Protein AF-0000000085126818 (afdb_homodimer)

Secondary structure (DSSP, 8-state):
---B--TTS-S---PPPSS-EEEEEEEEEPPGGGB-TTSSB-HHHHHHHHHHHHHHHHHHTT-PPPTTSEEEEEEEEEEEE-B---TT-EEEEEEEE----SSEEEEEEEEEETTSTT-EEEEEEEEEEEEETTTTEE-PPPHHHHHHHHT-B---/---B--TTS-S---PPPSS-EEEEEEEEEPPGGGB-TTSSB-HHHHHHHHHHHHHHHHHHTT----TTSEEEEEEEEEEEE-B---TT-EEEEEEEE----SSEEEEEEEEEETTSTT-EEEEEEEEEEEEETTTTEE-PPPHHHHHHHHT-B---

Solvent-accessible surface area (backbone atoms only — not comparable to full-atom values): 16793 Å² total; per-residue (Å²): 133,75,57,59,62,59,81,84,59,77,63,92,70,81,78,78,67,87,81,46,15,52,70,45,68,51,73,49,67,45,50,71,85,48,33,42,101,85,65,28,50,32,75,42,50,56,47,47,51,50,46,51,54,50,48,50,41,32,53,76,72,63,59,58,71,43,95,85,42,32,36,80,41,71,42,28,39,37,37,38,46,30,32,71,52,35,65,80,39,39,35,40,36,42,32,28,30,35,70,56,52,64,36,36,37,42,39,34,34,40,31,22,40,64,91,43,75,90,48,67,23,30,39,32,35,34,33,36,34,26,31,34,52,88,75,50,38,78,35,66,51,51,68,68,56,38,49,57,45,52,62,35,51,53,78,126,135,75,57,57,63,59,83,83,59,79,62,92,70,81,76,77,68,85,82,47,14,51,71,44,70,51,73,48,66,47,50,71,85,50,34,42,100,84,66,28,49,32,77,43,49,56,48,46,53,52,47,50,54,50,50,54,41,31,54,74,72,62,59,59,71,43,93,85,42,31,34,79,42,71,44,29,39,37,38,36,47,32,33,71,51,35,66,80,40,39,35,38,37,41,32,28,31,35,71,57,54,64,35,35,38,41,39,34,35,40,31,22,40,63,92,42,76,89,47,66,23,29,38,33,35,33,33,38,34,27,32,33,52,87,75,50,38,80,35,68,50,51,68,69,55,39,48,58,45,53,62,37,51,52,77,126

Structure (mmCIF, N/CA/C/O backbone):
data_AF-0000000085126818-model_v1
#
loop_
_entity.id
_entity.type
_entity.pdbx_description
1 polymer 'Thioesterase superfamily protein'
#
loop_
_atom_site.group_PDB
_atom_site.id
_atom_site.type_symbol
_atom_site.label_atom_id
_atom_site.label_alt_id
_atom_site.label_comp_id
_atom_site.label_asym_id
_atom_site.label_entity_id
_atom_site.label_seq_id
_atom_site.pdbx_PDB_ins_code
_atom_site.Cartn_x
_atom_site.Cartn_y
_atom_site.Cartn_z
_atom_site.occupancy
_atom_site.B_iso_or_equiv
_atom_site.auth_seq_id
_atom_site.auth_comp_id
_atom_site.auth_asym_id
_atom_site.auth_atom_id
_atom_site.pdbx_PDB_model_num
ATOM 1 N N . MET A 1 1 ? 20.75 -12.078 -1.907 1 50.03 1 MET A N 1
ATOM 2 C CA . MET A 1 1 ? 20.906 -11.18 -3.047 1 50.03 1 MET A CA 1
ATOM 3 C C . MET A 1 1 ? 19.703 -10.266 -3.195 1 50.03 1 MET A C 1
ATOM 5 O O . MET A 1 1 ? 18.562 -10.695 -3.016 1 50.03 1 MET A O 1
ATOM 9 N N . ARG A 1 2 ? 20.047 -8.906 -3.301 1 60.16 2 ARG A N 1
ATOM 10 C CA . ARG A 1 2 ? 19 -7.902 -3.293 1 60.16 2 ARG A CA 1
ATOM 11 C C . ARG A 1 2 ? 18.484 -7.633 -4.707 1 60.16 2 ARG A C 1
ATOM 13 O O . ARG A 1 2 ? 19.281 -7.48 -5.641 1 60.16 2 ARG A O 1
ATOM 20 N N . TRP A 1 3 ? 17.297 -7.762 -4.934 1 59.12 3 TRP A N 1
ATOM 21 C CA . TRP A 1 3 ? 16.688 -7.402 -6.215 1 59.12 3 TRP A CA 1
ATOM 22 C C . TRP A 1 3 ? 16.703 -5.891 -6.418 1 59.12 3 TRP A C 1
ATOM 24 O O . TRP A 1 3 ? 16.359 -5.137 -5.504 1 59.12 3 TRP A O 1
ATOM 34 N N . ARG A 1 4 ? 17.25 -5.375 -7.594 1 64 4 ARG A N 1
ATOM 35 C CA . ARG A 1 4 ? 17.125 -3.98 -7.996 1 64 4 ARG A CA 1
ATOM 36 C C . ARG A 1 4 ? 16.25 -3.848 -9.234 1 64 4 ARG A C 1
ATOM 38 O O . ARG A 1 4 ? 16.531 -4.438 -10.273 1 64 4 ARG A O 1
ATOM 45 N N . TYR A 1 5 ? 15.164 -3.111 -9.039 1 62.81 5 TYR A N 1
ATOM 46 C CA . TYR A 1 5 ? 14.234 -2.859 -10.133 1 62.81 5 TYR A CA 1
ATOM 47 C C . TYR A 1 5 ? 14.859 -1.955 -11.188 1 62.81 5 TYR A C 1
ATOM 49 O O . TYR A 1 5 ? 15.523 -0.974 -10.852 1 62.81 5 TYR A O 1
ATOM 57 N N . ASN A 1 6 ? 14.781 -2.357 -12.43 1 55.53 6 ASN A N 1
ATOM 58 C CA . ASN A 1 6 ? 15.18 -1.488 -13.531 1 55.53 6 ASN A CA 1
ATOM 59 C C . ASN A 1 6 ? 13.969 -0.852 -14.203 1 55.53 6 ASN A C 1
ATOM 61 O O . ASN A 1 6 ? 13.008 -1.545 -14.555 1 55.53 6 ASN A O 1
ATOM 65 N N . LYS A 1 7 ? 13.812 0.44 -14.203 1 53.97 7 LYS A N 1
ATOM 66 C CA . LYS A 1 7 ? 12.734 1.288 -14.695 1 53.97 7 LYS A CA 1
ATOM 67 C C . LYS A 1 7 ? 12.188 0.765 -16.016 1 53.97 7 LYS A C 1
ATOM 69 O O . LYS A 1 7 ? 11.047 1.061 -16.391 1 53.97 7 LYS A O 1
ATOM 74 N N . GLU A 1 8 ? 13.039 0.255 -16.828 1 43 8 GLU A N 1
ATOM 75 C CA . GLU A 1 8 ? 12.586 -0.233 -18.125 1 43 8 GLU A CA 1
ATOM 76 C C . GLU A 1 8 ? 11.477 -1.267 -17.969 1 43 8 GLU A C 1
ATOM 78 O O . GLU A 1 8 ? 10.82 -1.632 -18.953 1 43 8 GLU A O 1
ATOM 83 N N . THR A 1 9 ? 11.312 -1.716 -16.875 1 48.88 9 THR A N 1
ATOM 84 C CA . THR A 1 9 ? 10.336 -2.787 -16.703 1 48.88 9 THR A CA 1
ATOM 85 C C . THR A 1 9 ? 8.945 -2.217 -16.422 1 48.88 9 THR A C 1
ATOM 87 O O . THR A 1 9 ? 8.766 -1.419 -15.508 1 48.88 9 THR A O 1
ATOM 90 N N . ALA A 1 10 ? 8.039 -2.141 -17.516 1 47.5 10 ALA A N 1
ATOM 91 C CA . ALA A 1 10 ? 6.82 -1.419 -17.875 1 47.5 10 ALA A CA 1
ATOM 92 C C . ALA A 1 10 ? 5.703 -1.691 -16.859 1 47.5 10 ALA A C 1
ATOM 94 O O . ALA A 1 10 ? 4.559 -1.282 -17.078 1 47.5 10 ALA A O 1
ATOM 95 N N . GLY A 1 11 ? 5.926 -2.363 -15.758 1 52.12 11 GLY A N 1
ATOM 96 C CA . GLY A 1 11 ? 4.633 -2.584 -15.133 1 52.12 11 GLY A CA 1
ATOM 97 C C . GLY A 1 11 ? 4.027 -1.318 -14.555 1 52.12 11 GLY A C 1
ATOM 98 O O . GLY A 1 11 ? 4.645 -0.251 -14.602 1 52.12 11 GLY A O 1
ATOM 99 N N . MET A 1 12 ? 2.672 -1.362 -14.219 1 55.66 12 MET A N 1
ATOM 100 C CA . MET A 1 12 ? 1.854 -0.258 -13.727 1 55.66 12 MET A CA 1
ATOM 101 C C . MET A 1 12 ? 2.498 0.389 -12.5 1 55.66 12 MET A C 1
ATOM 103 O O . MET A 1 12 ? 2.41 -0.142 -11.398 1 55.66 12 MET A O 1
ATOM 107 N N . ARG A 1 13 ? 3.559 1.281 -12.656 1 65.31 13 ARG A N 1
ATOM 108 C CA . ARG A 1 13 ? 4.133 2.092 -11.586 1 65.31 13 ARG A CA 1
ATOM 109 C C . ARG A 1 13 ? 3.463 3.461 -11.516 1 65.31 13 ARG A C 1
ATOM 111 O O . ARG A 1 13 ? 3.098 4.031 -12.547 1 65.31 13 ARG A O 1
ATOM 118 N N . ILE A 1 14 ? 2.973 3.76 -10.289 1 80.75 14 ILE A N 1
ATOM 119 C CA . ILE A 1 14 ? 2.512 5.117 -10.023 1 80.75 14 ILE A CA 1
ATOM 120 C C . ILE A 1 14 ? 3.691 5.988 -9.594 1 80.75 14 ILE A C 1
ATOM 122 O O . ILE A 1 14 ? 4.082 5.98 -8.422 1 80.75 14 ILE A O 1
ATOM 126 N N . GLU A 1 15 ? 4.219 6.754 -10.555 1 87.5 15 GLU A N 1
ATOM 127 C CA . GLU A 1 15 ? 5.371 7.605 -10.258 1 87.5 15 GLU A CA 1
ATOM 128 C C . GLU A 1 15 ? 4.953 8.828 -9.445 1 87.5 15 GLU A C 1
ATOM 130 O O . GLU A 1 15 ? 3.904 9.422 -9.703 1 87.5 15 GLU A O 1
ATOM 135 N N . ILE A 1 16 ? 5.77 9.102 -8.453 1 93.69 16 ILE A N 1
ATOM 136 C CA . ILE A 1 16 ? 5.512 10.344 -7.742 1 93.69 16 ILE A CA 1
ATOM 137 C C . ILE A 1 16 ? 5.941 11.531 -8.602 1 93.69 16 ILE A C 1
ATOM 139 O O . ILE A 1 16 ? 6.906 11.43 -9.367 1 93.69 16 ILE A O 1
ATOM 143 N N . PRO A 1 17 ? 5.309 12.625 -8.43 1 94.25 17 PRO A N 1
ATOM 144 C CA . PRO A 1 17 ? 5.578 13.758 -9.32 1 94.25 17 PRO A CA 1
ATOM 145 C C . PRO A 1 17 ? 6.934 14.414 -9.047 1 94.25 17 PRO A C 1
ATOM 147 O O . PRO A 1 17 ? 7.465 14.305 -7.941 1 94.25 17 PRO A O 1
ATOM 150 N N . GLU A 1 18 ? 7.395 15.023 -10.094 1 93.19 18 GLU A N 1
ATOM 151 C CA . GLU A 1 18 ? 8.617 15.805 -9.938 1 93.19 18 GLU A CA 1
ATOM 152 C C . GLU A 1 18 ? 8.391 17 -9.023 1 93.19 18 GLU A C 1
ATOM 154 O O . GLU A 1 18 ? 9.188 17.266 -8.117 1 93.19 18 GLU A O 1
ATOM 159 N N . TYR A 1 19 ? 7.305 17.766 -9.336 1 93.81 19 TYR A N 1
ATOM 160 C CA . TYR A 1 19 ? 6.973 18.875 -8.453 1 93.81 19 TYR A CA 1
ATOM 161 C C . TYR A 1 19 ? 6.32 18.375 -7.172 1 93.81 19 TYR A C 1
ATOM 163 O O . TYR A 1 19 ? 5.234 17.781 -7.207 1 93.81 19 TYR A O 1
ATOM 171 N N . LYS A 1 20 ? 6.922 18.547 -6.133 1 95.62 20 LYS A N 1
ATOM 172 C CA . LYS A 1 20 ? 6.512 18.172 -4.781 1 95.62 20 LYS A CA 1
ATOM 173 C C . LYS A 1 20 ? 7.234 19.016 -3.734 1 95.62 20 LYS A C 1
ATOM 175 O O . LYS A 1 20 ? 8.375 19.438 -3.947 1 95.62 20 LYS A O 1
ATOM 180 N N . LYS A 1 21 ? 6.555 19.25 -2.615 1 96.62 21 LYS A N 1
ATOM 181 C CA . LYS A 1 21 ? 7.121 20.078 -1.561 1 96.62 21 LYS A CA 1
ATOM 182 C C . LYS A 1 21 ? 7.551 19.25 -0.362 1 96.62 21 LYS A C 1
ATOM 184 O O . LYS A 1 21 ? 6.746 18.5 0.202 1 96.62 21 LYS A O 1
ATOM 189 N N . TRP A 1 22 ? 8.805 19.391 -0.011 1 96.88 22 TRP A N 1
ATOM 190 C CA . TRP A 1 22 ? 9.328 18.688 1.154 1 96.88 22 TRP A CA 1
ATOM 191 C C . TRP A 1 22 ? 8.75 19.266 2.443 1 96.88 22 TRP A C 1
ATOM 193 O O . TRP A 1 22 ? 8.812 20.469 2.674 1 96.88 22 TRP A O 1
ATOM 203 N N . VAL A 1 23 ? 8.211 18.297 3.396 1 96.56 23 VAL A N 1
ATOM 204 C CA . VAL A 1 23 ? 7.547 18.844 4.574 1 96.56 23 VAL A CA 1
ATOM 205 C C . VAL A 1 23 ? 8.07 18.156 5.832 1 96.56 23 VAL A C 1
ATOM 207 O O . VAL A 1 23 ? 7.91 18.656 6.941 1 96.56 23 VAL A O 1
ATOM 210 N N . HIS A 1 24 ? 8.664 17 5.75 1 96.69 24 HIS A N 1
ATOM 211 C CA . HIS A 1 24 ? 9.117 16.234 6.906 1 96.69 24 HIS A CA 1
ATOM 212 C C . HIS A 1 24 ? 10.141 15.18 6.5 1 96.69 24 HIS A C 1
ATOM 214 O O . HIS A 1 24 ? 10.195 14.781 5.332 1 96.69 24 HIS A O 1
ATOM 220 N N . GLU A 1 25 ? 10.953 14.727 7.352 1 98.06 25 GLU A N 1
ATOM 221 C CA . GLU A 1 25 ? 11.805 13.555 7.145 1 98.06 25 GLU A CA 1
ATOM 222 C C . GLU A 1 25 ? 12.055 12.812 8.453 1 98.06 25 GLU A C 1
ATOM 224 O O . GLU A 1 25 ? 11.914 13.391 9.539 1 98.06 25 GLU A O 1
ATOM 229 N N . MET A 1 26 ? 12.359 11.594 8.391 1 98.19 26 MET A N 1
ATOM 230 C CA . MET A 1 26 ? 12.719 10.781 9.547 1 98.19 26 MET A CA 1
ATOM 231 C C . MET A 1 26 ? 13.773 9.742 9.172 1 98.19 26 MET A C 1
ATOM 233 O O . MET A 1 26 ? 13.859 9.328 8.016 1 98.19 26 MET A O 1
ATOM 237 N N . ARG A 1 27 ? 14.508 9.406 10.141 1 98.56 27 ARG A N 1
ATOM 238 C CA . ARG A 1 27 ? 15.484 8.328 10.047 1 98.56 27 ARG A CA 1
ATOM 239 C C . ARG A 1 27 ? 15.148 7.199 11.016 1 98.56 27 ARG A C 1
ATOM 241 O O . ARG A 1 27 ? 14.734 7.449 12.156 1 98.56 27 ARG A O 1
ATOM 248 N N . PHE A 1 28 ? 15.344 6.035 10.555 1 98.81 28 PHE A N 1
ATOM 249 C CA . PHE A 1 28 ? 15.078 4.906 11.438 1 98.81 28 PHE A CA 1
ATOM 250 C C . PHE A 1 28 ? 15.875 3.682 11.008 1 98.81 28 PHE A C 1
ATOM 252 O O . PHE A 1 28 ? 16.234 3.547 9.836 1 98.81 28 PHE A O 1
ATOM 259 N N . LYS A 1 29 ? 16.172 2.785 11.93 1 98.75 29 LYS A N 1
ATOM 260 C CA . LYS A 1 29 ? 16.797 1.499 11.656 1 98.75 29 LYS A CA 1
ATOM 261 C C . LYS A 1 29 ? 15.766 0.425 11.359 1 98.75 29 LYS A C 1
ATOM 263 O O . LYS A 1 29 ? 14.742 0.333 12.047 1 98.75 29 LYS A O 1
ATOM 268 N N . VAL A 1 30 ? 16.031 -0.341 10.289 1 98.75 30 VAL A N 1
ATOM 269 C CA . VAL A 1 30 ? 15.164 -1.481 10.008 1 98.75 30 VAL A CA 1
ATOM 270 C C . VAL A 1 30 ? 15.188 -2.449 11.188 1 98.75 30 VAL A C 1
ATOM 272 O O . VAL A 1 30 ? 16.266 -2.812 11.68 1 98.75 30 VAL A O 1
ATOM 275 N N . ARG A 1 31 ? 14.008 -2.803 11.641 1 98.5 31 ARG A N 1
ATOM 276 C CA . ARG A 1 31 ? 13.883 -3.818 12.68 1 98.5 31 ARG A CA 1
ATOM 277 C C . ARG A 1 31 ? 13.867 -5.219 12.078 1 98.5 31 ARG A C 1
ATOM 279 O O . ARG A 1 31 ? 13.273 -5.441 11.023 1 98.5 31 ARG A O 1
ATOM 286 N N . TRP A 1 32 ? 14.477 -6.152 12.789 1 97.94 32 TRP A N 1
ATOM 287 C CA . TRP A 1 32 ? 14.523 -7.535 12.328 1 97.94 32 TRP A CA 1
ATOM 288 C C . TRP A 1 32 ? 13.117 -8.07 12.094 1 97.94 32 TRP A C 1
ATOM 290 O O . TRP A 1 32 ? 12.875 -8.781 11.109 1 97.94 32 TRP A O 1
ATOM 300 N N . GLY A 1 33 ? 12.125 -7.746 12.93 1 97.62 33 GLY A N 1
ATOM 301 C CA . GLY A 1 33 ? 10.75 -8.219 12.867 1 97.62 33 GLY A CA 1
ATOM 302 C C . GLY A 1 33 ? 9.961 -7.637 11.711 1 97.62 33 GLY A C 1
ATOM 303 O O . GLY A 1 33 ? 8.867 -8.109 11.398 1 97.62 33 GLY A O 1
ATOM 304 N N . ASP A 1 34 ? 10.531 -6.598 11.078 1 98.06 34 ASP A N 1
ATOM 305 C CA . ASP A 1 34 ? 9.883 -6.02 9.914 1 98.06 34 ASP A CA 1
ATOM 306 C C . ASP A 1 34 ? 10.141 -6.863 8.664 1 98.06 34 ASP A C 1
ATOM 308 O O . ASP A 1 34 ? 9.492 -6.676 7.633 1 98.06 34 ASP A O 1
ATOM 312 N N . MET A 1 35 ? 11.148 -7.762 8.727 1 97.69 35 MET A N 1
ATOM 313 C CA . MET A 1 35 ? 11.539 -8.586 7.586 1 97.69 35 MET A CA 1
ATOM 314 C C . MET A 1 35 ? 10.641 -9.812 7.477 1 97.69 35 MET A C 1
ATOM 316 O O . MET A 1 35 ? 10.016 -10.227 8.453 1 97.69 35 MET A O 1
ATOM 320 N N . ASP A 1 36 ? 10.484 -10.336 6.285 1 95.5 36 ASP A N 1
ATOM 321 C CA . ASP A 1 36 ? 9.695 -11.547 6.074 1 95.5 36 ASP A CA 1
ATOM 322 C C . ASP A 1 36 ? 10.594 -12.75 5.832 1 95.5 36 ASP A C 1
ATOM 324 O O . ASP A 1 36 ? 11.805 -12.695 6.07 1 95.5 36 ASP A O 1
ATOM 328 N N . ALA A 1 37 ? 9.992 -13.906 5.473 1 89.88 37 ALA A N 1
ATOM 329 C CA . ALA A 1 37 ? 10.672 -15.195 5.363 1 89.88 37 ALA A CA 1
ATOM 330 C C . ALA A 1 37 ? 11.766 -15.156 4.301 1 89.88 37 ALA A C 1
ATOM 332 O O . ALA A 1 37 ? 12.617 -16.047 4.246 1 89.88 37 ALA A O 1
ATOM 333 N N . MET A 1 38 ? 11.781 -14.031 3.467 1 88.69 38 MET A N 1
ATOM 334 C CA . MET A 1 38 ? 12.789 -13.93 2.414 1 88.69 38 MET A CA 1
ATOM 335 C C . MET A 1 38 ? 13.961 -13.07 2.865 1 88.69 38 MET A C 1
ATOM 337 O O . MET A 1 38 ? 14.883 -12.82 2.088 1 88.69 38 MET A O 1
ATOM 341 N N . GLY A 1 39 ? 13.922 -12.562 4.07 1 93.31 39 GLY A N 1
ATOM 342 C CA . GLY A 1 39 ? 15.047 -11.852 4.656 1 93.31 39 GLY A CA 1
ATOM 343 C C . GLY A 1 39 ? 15.094 -10.391 4.266 1 93.31 39 GLY A C 1
ATOM 344 O O . GLY A 1 39 ? 16.156 -9.766 4.324 1 93.31 39 GLY A O 1
ATOM 345 N N . HIS A 1 40 ? 13.953 -9.859 3.814 1 96 40 HIS A N 1
ATOM 346 C CA . HIS A 1 40 ? 13.828 -8.445 3.479 1 96 40 HIS A CA 1
ATOM 347 C C . HIS A 1 40 ? 12.625 -7.824 4.184 1 96 40 HIS A C 1
ATOM 349 O O . HIS A 1 40 ? 11.734 -8.539 4.645 1 96 40 HIS A O 1
ATOM 355 N N . VAL A 1 41 ? 12.68 -6.492 4.277 1 98.19 41 VAL A N 1
ATOM 356 C CA . VAL A 1 41 ? 11.508 -5.801 4.805 1 98.19 41 VAL A CA 1
ATOM 357 C C . VAL A 1 41 ? 10.273 -6.195 4.004 1 98.19 41 VAL A C 1
ATOM 359 O O . VAL A 1 41 ? 10.273 -6.117 2.773 1 98.19 41 VAL A O 1
ATOM 362 N N . ASN A 1 42 ? 9.266 -6.66 4.727 1 98 42 ASN A N 1
ATOM 363 C CA . ASN A 1 42 ? 8.008 -6.996 4.078 1 98 42 ASN A CA 1
ATOM 364 C C . ASN A 1 42 ? 7.395 -5.781 3.379 1 98 42 ASN A C 1
ATOM 366 O O . ASN A 1 42 ? 7.398 -4.68 3.928 1 98 42 ASN A O 1
ATOM 370 N N . ASN A 1 43 ? 6.828 -6.023 2.215 1 97.69 43 ASN A N 1
ATOM 371 C CA . ASN A 1 43 ? 6.293 -4.941 1.398 1 97.69 43 ASN A CA 1
ATOM 372 C C . ASN A 1 43 ? 5.234 -4.141 2.152 1 97.69 43 ASN A C 1
ATOM 374 O O . ASN A 1 43 ? 5.121 -2.926 1.968 1 97.69 43 ASN A O 1
ATOM 378 N N . ALA A 1 44 ? 4.43 -4.785 2.975 1 98.31 44 ALA A N 1
ATOM 379 C CA . ALA A 1 44 ? 3.381 -4.09 3.715 1 98.31 44 ALA A CA 1
ATOM 380 C C . ALA A 1 44 ? 3.977 -3.102 4.715 1 98.31 44 ALA A C 1
ATOM 382 O O . ALA A 1 44 ? 3.342 -2.104 5.066 1 98.31 44 ALA A O 1
ATOM 383 N N . MET A 1 45 ? 5.219 -3.357 5.16 1 98.62 45 MET A N 1
ATOM 384 C CA . MET A 1 45 ? 5.852 -2.51 6.168 1 98.62 45 MET A CA 1
ATOM 385 C C . MET A 1 45 ? 6.191 -1.14 5.59 1 98.62 45 MET A C 1
ATOM 387 O O . MET A 1 45 ? 6.23 -0.147 6.32 1 98.62 45 MET A O 1
ATOM 391 N N . TYR A 1 46 ? 6.422 -1.042 4.309 1 98.81 46 TYR A N 1
ATOM 392 C CA . TYR A 1 46 ? 6.695 0.247 3.684 1 98.81 46 TYR A CA 1
ATOM 393 C C . TYR A 1 46 ? 5.523 1.203 3.869 1 98.81 46 TYR A C 1
ATOM 395 O O . TYR A 1 46 ? 5.719 2.412 4.02 1 98.81 46 TYR A O 1
ATOM 403 N N . PHE A 1 47 ? 4.324 0.668 3.859 1 98.75 47 PHE A N 1
ATOM 404 C CA . PHE A 1 47 ? 3.137 1.492 4.066 1 98.75 47 PHE A CA 1
ATOM 405 C C . PHE A 1 47 ? 3.045 1.958 5.512 1 98.75 47 PHE A C 1
ATOM 407 O O . PHE A 1 47 ? 2.555 3.055 5.789 1 98.75 47 PHE A O 1
ATOM 414 N N . ARG A 1 48 ? 3.521 1.141 6.438 1 98.44 48 ARG A N 1
ATOM 415 C CA . ARG A 1 48 ? 3.604 1.573 7.828 1 98.44 48 ARG A CA 1
ATOM 416 C C . ARG A 1 48 ? 4.609 2.711 7.992 1 98.44 48 ARG A C 1
ATOM 418 O O . ARG A 1 48 ? 4.371 3.652 8.75 1 98.44 48 ARG A O 1
ATOM 425 N N . TYR A 1 49 ? 5.727 2.6 7.312 1 98.81 49 TYR A N 1
ATOM 426 C CA . TYR A 1 49 ? 6.715 3.67 7.355 1 98.81 49 TYR A CA 1
ATOM 427 C C . TYR A 1 49 ? 6.137 4.969 6.805 1 98.81 49 TYR A C 1
ATOM 429 O O . TYR A 1 49 ? 6.277 6.027 7.422 1 98.81 49 TYR A O 1
ATOM 437 N N . LEU A 1 50 ? 5.5 4.859 5.648 1 98.69 50 LEU A N 1
ATOM 438 C CA . LEU A 1 50 ? 4.879 6.031 5.039 1 98.69 50 LEU A CA 1
ATOM 439 C C . LEU A 1 50 ? 3.84 6.641 5.973 1 98.69 50 LEU A C 1
ATOM 441 O O . LEU A 1 50 ? 3.773 7.863 6.117 1 98.69 50 LEU A O 1
ATOM 445 N N . GLU A 1 51 ? 3.037 5.828 6.582 1 98 51 GLU A N 1
ATOM 446 C CA . GLU A 1 51 ? 2.021 6.281 7.527 1 98 51 GLU A CA 1
ATOM 447 C C . GLU A 1 51 ? 2.654 7.02 8.703 1 98 51 GLU A C 1
ATOM 449 O O . GLU A 1 51 ? 2.191 8.094 9.086 1 98 51 GLU A O 1
ATOM 454 N N . THR A 1 52 ? 3.668 6.418 9.266 1 97.56 52 THR A N 1
ATOM 455 C CA . THR A 1 52 ? 4.324 7.016 10.422 1 97.56 52 THR A CA 1
ATOM 456 C C . THR A 1 52 ? 4.848 8.406 10.086 1 97.56 52 THR A C 1
ATOM 458 O O . THR A 1 52 ? 4.621 9.359 10.836 1 97.56 52 THR A O 1
ATOM 461 N N . ALA A 1 53 ? 5.488 8.562 8.922 1 98 53 ALA A N 1
ATOM 462 C CA . ALA A 1 53 ? 6.004 9.859 8.5 1 98 53 ALA A CA 1
ATOM 463 C C . ALA A 1 53 ? 4.867 10.867 8.312 1 98 53 ALA A C 1
ATOM 465 O O . ALA A 1 53 ? 4.98 12.023 8.727 1 98 53 ALA A O 1
ATOM 466 N N . ARG A 1 54 ? 3.824 10.406 7.691 1 97.06 54 ARG A N 1
ATOM 467 C CA . ARG A 1 54 ? 2.674 11.273 7.441 1 97.06 54 ARG A CA 1
ATOM 468 C C . ARG A 1 54 ? 2.051 11.742 8.75 1 97.06 54 ARG A C 1
ATOM 470 O O . ARG A 1 54 ? 1.768 12.938 8.914 1 97.06 54 ARG A O 1
ATOM 477 N N . ILE A 1 55 ? 1.84 10.844 9.68 1 94.56 55 ILE A N 1
ATOM 478 C CA . ILE A 1 55 ? 1.217 11.164 10.961 1 94.56 55 ILE A CA 1
ATOM 479 C C . ILE A 1 55 ? 2.129 12.094 11.758 1 94.56 55 ILE A C 1
ATOM 481 O O . ILE A 1 55 ? 1.663 13.07 12.352 1 94.56 55 ILE A O 1
ATOM 485 N N . ASP A 1 56 ? 3.441 11.805 11.758 1 95.44 56 ASP A N 1
ATOM 486 C CA . ASP A 1 56 ? 4.387 12.695 12.43 1 95.44 56 ASP A CA 1
ATOM 487 C C . ASP A 1 56 ? 4.273 14.117 11.906 1 95.44 56 ASP A C 1
ATOM 489 O O . ASP A 1 56 ? 4.188 15.07 12.688 1 95.44 56 ASP A O 1
ATOM 493 N N . TRP A 1 57 ? 4.258 14.242 10.602 1 95.81 57 TRP A N 1
ATOM 494 C CA . TRP A 1 57 ? 4.148 15.562 9.992 1 95.81 57 TRP A CA 1
ATOM 495 C C . TRP A 1 57 ? 2.834 16.234 10.383 1 95.81 57 TRP A C 1
ATOM 497 O O . TRP A 1 57 ? 2.818 17.406 10.75 1 95.81 57 TRP A O 1
ATOM 507 N N . MET A 1 58 ? 1.77 15.484 10.266 1 92.25 58 MET A N 1
ATOM 508 C CA . MET A 1 58 ? 0.449 16.031 10.57 1 92.25 58 MET A CA 1
ATOM 509 C C . MET A 1 58 ? 0.366 16.484 12.023 1 92.25 58 MET A C 1
ATOM 511 O O . MET A 1 58 ? -0.199 17.547 12.312 1 92.25 58 MET A O 1
ATOM 515 N N . VAL A 1 59 ? 0.888 15.711 12.898 1 89.94 59 VAL A N 1
ATOM 516 C CA . VAL A 1 59 ? 0.892 16.062 14.312 1 89.94 59 VAL A CA 1
ATOM 517 C C . VAL A 1 59 ? 1.74 17.312 14.531 1 89.94 59 VAL A C 1
ATOM 519 O O . VAL A 1 59 ? 1.313 18.25 15.219 1 89.94 59 VAL A O 1
ATOM 522 N N . GLU A 1 60 ? 2.887 17.359 13.938 1 89.25 60 GLU A N 1
ATOM 523 C CA . GLU A 1 60 ? 3.773 18.516 14.055 1 89.25 60 GLU A CA 1
ATOM 524 C C . GLU A 1 60 ? 3.121 19.781 13.492 1 89.25 60 GLU A C 1
ATOM 526 O O . GLU A 1 60 ? 3.332 20.875 14.016 1 89.25 60 GLU A O 1
ATOM 531 N N . ALA A 1 61 ? 2.375 19.578 12.461 1 84.06 61 ALA A N 1
ATOM 532 C CA . ALA A 1 61 ? 1.719 20.688 11.781 1 84.06 61 ALA A CA 1
ATOM 533 C C . ALA A 1 61 ? 0.431 21.078 12.5 1 84.06 61 ALA A C 1
ATOM 535 O O . ALA A 1 61 ? -0.213 22.062 12.125 1 84.06 61 ALA A O 1
ATOM 536 N N . GLY A 1 62 ? 0.026 20.234 13.477 1 80.81 62 GLY A N 1
ATOM 537 C CA . GLY A 1 62 ? -1.17 20.562 14.242 1 80.81 62 GLY A CA 1
ATOM 538 C C . GLY A 1 62 ? -2.445 20.062 13.586 1 80.81 62 GLY A C 1
ATOM 539 O O . GLY A 1 62 ? -3.539 20.531 13.906 1 80.81 62 GLY A O 1
ATOM 540 N N . MET A 1 63 ? -2.195 19.094 12.656 1 80 63 MET A N 1
ATOM 541 C CA . MET A 1 63 ? -3.365 18.547 11.977 1 80 63 MET A CA 1
ATOM 542 C C . MET A 1 63 ? -4.043 17.484 12.82 1 80 63 MET A C 1
ATOM 544 O O . MET A 1 63 ? -3.604 16.328 12.844 1 80 63 MET A O 1
ATOM 548 N N . ALA A 1 64 ? -4.617 17.781 13.828 1 69.06 64 ALA A N 1
ATOM 549 C CA . ALA A 1 64 ? -5.406 16.844 14.641 1 69.06 64 ALA A CA 1
ATOM 550 C C . ALA A 1 64 ? -6.891 16.953 14.305 1 69.06 64 ALA A C 1
ATOM 552 O O . ALA A 1 64 ? -7.367 18 13.875 1 69.06 64 ALA A O 1
ATOM 553 N N . PRO A 1 65 ? -7.434 15.602 14.336 1 64.25 65 PRO A N 1
ATOM 554 C CA . PRO A 1 65 ? -8.883 15.719 14.172 1 64.25 65 PRO A CA 1
ATOM 555 C C . PRO A 1 65 ? -9.492 16.797 15.062 1 64.25 65 PRO A C 1
ATOM 557 O O . PRO A 1 65 ? -9.039 17 16.188 1 64.25 65 PRO A O 1
ATOM 560 N N . THR A 1 66 ? -10.5 17.516 14.5 1 67.12 66 THR A N 1
ATOM 561 C CA . THR A 1 66 ? -11.141 18.609 15.203 1 67.12 66 THR A CA 1
ATOM 562 C C . THR A 1 66 ? -12.234 18.094 16.141 1 67.12 66 THR A C 1
ATOM 564 O O . THR A 1 66 ? -12.781 17.016 15.922 1 67.12 66 THR A O 1
ATOM 567 N N . PRO A 1 67 ? -12.508 18.828 17.141 1 66.38 67 PRO A N 1
ATOM 568 C CA . PRO A 1 67 ? -13.609 18.484 18.031 1 66.38 67 PRO A CA 1
ATOM 569 C C . PRO A 1 67 ? -14.93 18.266 17.281 1 66.38 67 PRO A C 1
ATOM 571 O O . PRO A 1 67 ? -15.766 17.484 17.719 1 66.38 67 PRO A O 1
ATOM 574 N N . GLY A 1 68 ? -15.219 18.922 16.219 1 72.06 68 GLY A N 1
ATOM 575 C CA . GLY A 1 68 ? -16.469 18.844 15.477 1 72.06 68 GLY A CA 1
ATOM 576 C C . GLY A 1 68 ? -16.594 17.594 14.633 1 72.06 68 GLY A C 1
ATOM 577 O O . GLY A 1 68 ? -17.625 17.344 14.023 1 72.06 68 GLY A O 1
ATOM 578 N N . GLY A 1 69 ? -15.633 16.75 14.672 1 84.75 69 GLY A N 1
ATOM 579 C CA . GLY A 1 69 ? -15.727 15.5 13.945 1 84.75 69 GLY A CA 1
ATOM 580 C C . GLY A 1 69 ? -15.242 15.609 12.508 1 84.75 69 GLY A C 1
ATOM 581 O O . GLY A 1 69 ? -15.766 14.938 11.625 1 84.75 69 GLY A O 1
ATOM 582 N N . GLN A 1 70 ? -14.477 16.688 12.258 1 89.81 70 GLN A N 1
ATOM 583 C CA . GLN A 1 70 ? -13.859 16.797 10.945 1 89.81 70 GLN A CA 1
ATOM 584 C C . GLN A 1 70 ? -12.383 16.422 10.984 1 89.81 70 GLN A C 1
ATOM 586 O O . GLN A 1 70 ? -11.711 16.641 11.992 1 89.81 70 GLN A O 1
ATOM 591 N N . GLY A 1 71 ? -11.961 15.812 9.914 1 91.19 71 GLY A N 1
ATOM 592 C CA . GLY A 1 71 ? -10.547 15.453 9.898 1 91.19 71 GLY A CA 1
ATOM 593 C C . GLY A 1 71 ? -10.117 14.781 8.617 1 91.19 71 GLY A C 1
ATOM 594 O O . GLY A 1 71 ? -10.906 14.664 7.672 1 91.19 71 GLY A O 1
ATOM 595 N N . PRO A 1 72 ? -8.891 14.469 8.562 1 92.12 72 PRO A N 1
ATOM 596 C CA . PRO A 1 72 ? -8.32 13.828 7.371 1 92.12 72 PRO A CA 1
ATOM 597 C C . PRO A 1 72 ? -8.625 12.336 7.297 1 92.12 72 PRO A C 1
ATOM 599 O O . PRO A 1 72 ? -8.711 11.672 8.328 1 92.12 72 PRO A O 1
ATOM 602 N N . VAL A 1 73 ? -8.812 11.82 6.102 1 92 73 VAL A N 1
ATOM 603 C CA . VAL A 1 73 ? -8.953 10.406 5.797 1 92 73 VAL A CA 1
ATOM 604 C C . VAL A 1 73 ? -8.07 10.039 4.609 1 92 73 VAL A C 1
ATOM 606 O O . VAL A 1 73 ? -8.008 10.781 3.623 1 92 73 VAL A O 1
ATOM 609 N N . ILE A 1 74 ? -7.293 8.969 4.762 1 95.19 74 ILE A N 1
ATOM 610 C CA . ILE A 1 74 ? -6.555 8.43 3.621 1 95.19 74 ILE A CA 1
ATOM 611 C C . ILE A 1 74 ? -7.5 7.648 2.715 1 95.19 74 ILE A C 1
ATOM 613 O O . ILE A 1 74 ? -8.188 6.734 3.168 1 95.19 74 ILE A O 1
ATOM 617 N N . VAL A 1 75 ? -7.512 7.969 1.412 1 94.31 75 VAL A N 1
ATOM 618 C CA . VAL A 1 75 ? -8.492 7.309 0.557 1 94.31 75 VAL A CA 1
ATOM 619 C C . VAL A 1 75 ? -7.793 6.293 -0.345 1 94.31 75 VAL A C 1
ATOM 621 O O . VAL A 1 75 ? -8.445 5.434 -0.941 1 94.31 75 VAL A O 1
ATOM 624 N N . ASN A 1 76 ? -6.508 6.398 -0.471 1 96.5 76 ASN A N 1
ATOM 625 C CA . ASN A 1 76 ? -5.691 5.402 -1.157 1 96.5 76 ASN A CA 1
ATOM 626 C C . ASN A 1 76 ? -4.227 5.484 -0.725 1 96.5 76 ASN A C 1
ATOM 628 O O . ASN A 1 76 ? -3.811 6.469 -0.111 1 96.5 76 ASN A O 1
ATOM 632 N N . ALA A 1 77 ? -3.539 4.453 -1.003 1 97.56 77 ALA A N 1
ATOM 633 C CA . ALA A 1 77 ? -2.092 4.414 -0.804 1 97.56 77 ALA A CA 1
ATOM 634 C C . ALA A 1 77 ? -1.42 3.527 -1.849 1 97.56 77 ALA A C 1
ATOM 636 O O . ALA A 1 77 ? -2.027 2.578 -2.348 1 97.56 77 ALA A O 1
ATOM 637 N N . PHE A 1 78 ? -0.187 3.842 -2.16 1 97.56 78 PHE A N 1
ATOM 638 C CA . PHE A 1 78 ? 0.615 3.055 -3.09 1 97.56 78 PHE A CA 1
ATOM 639 C C . PHE A 1 78 ? 2.094 3.133 -2.73 1 97.56 78 PHE A C 1
ATOM 641 O O . PHE A 1 78 ? 2.518 4.047 -2.021 1 97.56 78 PHE A O 1
ATOM 648 N N . CYS A 1 79 ? 2.832 2.195 -3.213 1 98.06 79 CYS A N 1
ATOM 649 C CA . CYS A 1 79 ? 4.285 2.195 -3.064 1 98.06 79 CYS A CA 1
ATOM 650 C C . CYS A 1 79 ? 4.949 1.418 -4.195 1 98.06 79 CYS A C 1
ATOM 652 O O . CYS A 1 79 ? 4.48 0.343 -4.574 1 98.06 79 CYS A O 1
ATOM 654 N N . ASN A 1 80 ? 5.977 1.997 -4.766 1 97.25 80 ASN A N 1
ATOM 655 C CA . ASN A 1 80 ? 6.895 1.314 -5.672 1 97.25 80 ASN A CA 1
ATOM 656 C C . ASN A 1 80 ? 8.133 0.811 -4.941 1 97.25 80 ASN A C 1
ATOM 658 O O . ASN A 1 80 ? 8.766 1.558 -4.188 1 97.25 80 ASN A O 1
ATOM 662 N N . PHE A 1 81 ? 8.414 -0.444 -5.191 1 97.06 81 PHE A N 1
ATOM 663 C CA . PHE A 1 81 ? 9.555 -1.08 -4.539 1 97.06 81 PHE A CA 1
ATOM 664 C C . PHE A 1 81 ? 10.711 -1.254 -5.516 1 97.06 81 PHE A C 1
ATOM 666 O O . PHE A 1 81 ? 10.742 -2.217 -6.285 1 97.06 81 PHE A O 1
ATOM 673 N N . HIS A 1 82 ? 11.719 -0.393 -5.41 1 94.88 82 HIS A N 1
ATOM 674 C CA . HIS A 1 82 ? 12.812 -0.368 -6.379 1 94.88 82 HIS A CA 1
ATOM 675 C C . HIS A 1 82 ? 13.953 -1.275 -5.941 1 94.88 82 HIS A C 1
ATOM 677 O O . HIS A 1 82 ? 14.578 -1.944 -6.773 1 94.88 82 HIS A O 1
ATOM 683 N N . GLN A 1 83 ? 14.289 -1.189 -4.684 1 94.38 83 GLN A N 1
ATOM 684 C CA . GLN A 1 83 ? 15.297 -2.033 -4.051 1 94.38 83 GLN A CA 1
ATOM 685 C C . GLN A 1 83 ? 14.828 -2.512 -2.678 1 94.38 83 GLN A C 1
ATOM 687 O O . GLN A 1 83 ? 14.164 -1.772 -1.949 1 94.38 83 GLN A O 1
ATOM 692 N N . GLN A 1 84 ? 15.297 -3.725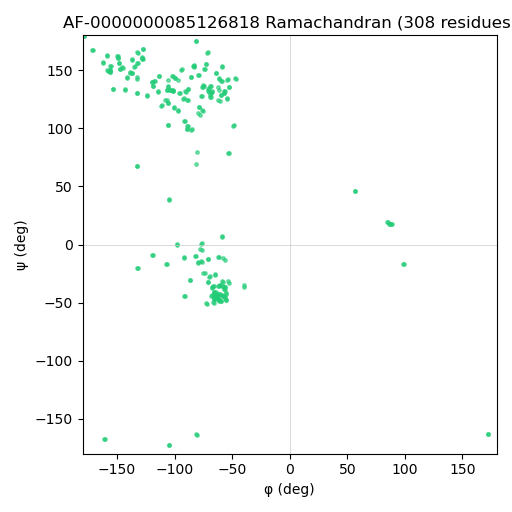 -2.361 1 95.19 84 GLN A N 1
ATOM 693 C CA . GLN A 1 84 ? 14.906 -4.301 -1.078 1 95.19 84 GLN A CA 1
ATOM 694 C C . GLN A 1 84 ? 15.68 -3.654 0.07 1 95.19 84 GLN A C 1
ATOM 696 O O . GLN A 1 84 ? 16.875 -3.375 -0.059 1 95.19 84 GLN A O 1
ATOM 701 N N . LEU A 1 85 ? 14.992 -3.322 1.162 1 97.88 85 LEU A N 1
ATOM 702 C CA . LEU A 1 85 ? 15.609 -2.945 2.428 1 97.88 85 LEU A CA 1
ATOM 703 C C . LEU A 1 85 ? 15.742 -4.152 3.352 1 97.88 85 LEU A C 1
ATOM 705 O O . LEU A 1 85 ? 14.93 -5.078 3.287 1 97.88 85 LEU A O 1
ATOM 709 N N . ALA A 1 86 ? 16.734 -4.148 4.203 1 98 86 ALA A N 1
ATOM 710 C CA . ALA A 1 86 ? 16.938 -5.246 5.145 1 98 86 ALA A CA 1
ATOM 711 C C . ALA A 1 86 ? 17.734 -4.785 6.363 1 98 86 ALA A C 1
ATOM 713 O O . ALA A 1 86 ? 18.516 -3.83 6.277 1 98 86 ALA A O 1
ATOM 714 N N . TYR A 1 87 ? 17.391 -5.492 7.438 1 98 87 TYR A N 1
ATOM 715 C CA . TYR A 1 87 ? 18.25 -5.297 8.594 1 98 87 TYR A CA 1
ATOM 716 C C . TYR A 1 87 ? 19.719 -5.516 8.227 1 98 87 TYR A C 1
ATOM 718 O O . TYR A 1 87 ? 20.047 -6.469 7.52 1 98 87 TYR A O 1
ATOM 726 N N . PRO A 1 88 ? 20.625 -4.699 8.648 1 98.06 88 PRO A N 1
ATOM 727 C CA . PRO A 1 88 ? 20.469 -3.592 9.594 1 98.06 88 PRO A CA 1
ATOM 728 C C . PRO A 1 88 ? 20.469 -2.227 8.914 1 98.06 88 PRO A C 1
ATOM 730 O O . PRO A 1 88 ? 21.047 -1.269 9.438 1 98.06 88 PRO A O 1
ATOM 733 N N . ASP A 1 89 ? 19.844 -2.117 7.73 1 98.5 89 ASP A N 1
ATOM 734 C CA . ASP A 1 89 ? 19.812 -0.843 7.02 1 98.5 89 ASP A CA 1
ATOM 735 C C . ASP A 1 89 ? 19.266 0.269 7.918 1 98.5 89 ASP A C 1
ATOM 737 O O . ASP A 1 89 ? 18.375 0.038 8.727 1 98.5 89 ASP A O 1
ATOM 741 N N . GLU A 1 90 ? 19.828 1.439 7.781 1 98.88 90 GLU A N 1
ATOM 742 C CA . GLU A 1 90 ? 19.219 2.68 8.25 1 98.88 90 GLU A CA 1
ATOM 743 C C . GLU A 1 90 ? 18.594 3.451 7.09 1 98.88 90 GLU A C 1
ATOM 745 O O . GLU A 1 90 ? 19.219 3.645 6.051 1 98.88 90 GLU A O 1
ATOM 750 N N . VAL A 1 91 ? 17.344 3.906 7.305 1 98.94 91 VAL A N 1
ATOM 751 C CA . VAL A 1 91 ? 16.547 4.461 6.207 1 98.94 91 VAL A CA 1
ATOM 752 C C . VAL A 1 91 ? 16.297 5.941 6.453 1 98.94 91 VAL A C 1
ATOM 754 O O . VAL A 1 91 ? 15.969 6.344 7.574 1 98.94 91 VAL A O 1
ATOM 757 N N . LEU A 1 92 ? 16.531 6.727 5.461 1 98.94 92 LEU A N 1
ATOM 758 C CA . LEU A 1 92 ? 16.031 8.094 5.41 1 98.94 92 LEU A CA 1
ATOM 759 C C . LEU A 1 92 ? 14.742 8.164 4.602 1 98.94 92 LEU A C 1
ATOM 761 O O . LEU A 1 92 ? 14.727 7.84 3.414 1 98.94 92 LEU A O 1
ATOM 765 N N . LEU A 1 93 ? 13.648 8.516 5.262 1 98.88 93 LEU A N 1
ATOM 766 C CA . LEU A 1 93 ? 12.367 8.766 4.609 1 98.88 93 LEU A CA 1
ATOM 767 C C . LEU A 1 93 ? 12.062 10.258 4.555 1 98.88 93 LEU A C 1
ATOM 769 O O . LEU A 1 93 ? 12.047 10.93 5.586 1 98.88 93 LEU A O 1
ATOM 773 N N . LYS A 1 94 ? 11.883 10.75 3.311 1 98.69 94 LYS A N 1
ATOM 774 C CA . LYS A 1 94 ? 11.461 12.133 3.104 1 98.69 94 LYS A CA 1
ATOM 775 C C . LYS A 1 94 ? 10 12.203 2.658 1 98.69 94 LYS A C 1
ATOM 777 O O . LYS A 1 94 ? 9.594 11.492 1.74 1 98.69 94 LYS A O 1
ATOM 782 N N . MET A 1 95 ? 9.273 13.102 3.322 1 98.25 95 MET A N 1
ATOM 783 C CA . MET A 1 95 ? 7.852 13.266 3.049 1 98.25 95 MET A CA 1
ATOM 784 C C . MET A 1 95 ? 7.594 14.547 2.262 1 98.25 95 MET A C 1
ATOM 786 O O . MET A 1 95 ? 8.18 15.594 2.555 1 98.25 95 MET A O 1
ATOM 790 N N . TYR A 1 96 ? 6.75 14.406 1.266 1 97.62 96 TYR A N 1
ATOM 791 C CA . TYR A 1 96 ? 6.391 15.516 0.387 1 97.62 96 TYR A CA 1
ATOM 792 C C . TYR A 1 96 ? 4.879 15.664 0.284 1 97.62 96 TYR A C 1
ATOM 794 O O . TYR A 1 96 ? 4.137 14.727 0.583 1 97.62 96 TYR A O 1
ATOM 802 N N . VAL A 1 97 ? 4.465 16.859 -0.164 1 97.19 97 VAL A N 1
ATOM 803 C CA . VAL A 1 97 ? 3.037 17.094 -0.375 1 97.19 97 VAL A CA 1
ATOM 804 C C . VAL A 1 97 ? 2.818 17.844 -1.684 1 97.19 97 VAL A C 1
ATOM 806 O O . VAL A 1 97 ? 3.74 18.484 -2.199 1 97.19 97 VAL A O 1
ATOM 809 N N . SER A 1 98 ? 1.622 17.734 -2.176 1 96.25 98 SER A N 1
ATOM 810 C CA . SER A 1 98 ? 1.167 18.516 -3.32 1 96.25 98 SER A CA 1
ATOM 811 C C . SER A 1 98 ? 0.722 19.922 -2.895 1 96.25 98 SER A C 1
ATOM 813 O O . SER A 1 98 ? 0.708 20.234 -1.702 1 96.25 98 SER A O 1
ATOM 815 N N . ASP A 1 99 ? 0.401 20.688 -3.963 1 95.62 99 ASP A N 1
ATOM 816 C CA . ASP A 1 99 ? -0.473 21.812 -3.662 1 95.62 99 ASP A CA 1
ATOM 817 C C . ASP A 1 99 ? -1.838 21.344 -3.17 1 95.62 99 ASP A C 1
ATOM 819 O O . ASP A 1 99 ? -2.299 20.266 -3.555 1 95.62 99 ASP A O 1
ATOM 823 N N . PRO A 1 100 ? -2.414 22.172 -2.262 1 95.75 100 PRO A N 1
ATOM 824 C CA . PRO A 1 100 ? -3.74 21.766 -1.792 1 95.75 100 PRO A CA 1
ATOM 825 C C . PRO A 1 100 ? -4.801 21.844 -2.889 1 95.75 100 PRO A C 1
ATOM 827 O O . PRO A 1 100 ? -4.832 22.797 -3.662 1 95.75 100 PRO A O 1
ATOM 830 N N . GLY A 1 101 ? -5.586 20.75 -3.018 1 94.81 101 GLY A N 1
ATOM 831 C CA . GLY A 1 101 ? -6.824 20.828 -3.777 1 94.81 101 GLY A CA 1
ATOM 832 C C . GLY A 1 101 ? -7.973 21.422 -2.99 1 94.81 101 GLY A C 1
ATOM 833 O O . GLY A 1 101 ? -7.754 22.094 -1.98 1 94.81 101 GLY A O 1
ATOM 834 N N . ARG A 1 102 ? -9.188 21.188 -3.533 1 95 102 ARG A N 1
ATOM 835 C CA . ARG A 1 102 ? -10.352 21.719 -2.82 1 95 102 ARG A CA 1
ATOM 836 C C . ARG A 1 102 ? -10.609 20.922 -1.543 1 95 102 ARG A C 1
ATOM 838 O O . ARG A 1 102 ? -10.773 21.516 -0.468 1 95 102 ARG A O 1
ATOM 845 N N . THR A 1 103 ? -10.672 19.562 -1.689 1 95.69 103 THR A N 1
ATOM 846 C CA . THR A 1 103 ? -11.016 18.734 -0.541 1 95.69 103 THR A CA 1
ATOM 847 C C . THR A 1 103 ? -9.875 17.766 -0.211 1 95.69 103 THR A C 1
ATOM 849 O O . THR A 1 103 ? -9.914 17.078 0.81 1 95.69 103 THR A O 1
ATOM 852 N N . THR A 1 104 ? -8.828 17.719 -1.163 1 95.38 104 THR A N 1
ATOM 853 C CA . THR A 1 104 ? -7.793 16.703 -1.021 1 95.38 104 THR A CA 1
ATOM 854 C C . THR A 1 104 ? -6.402 17.312 -1.16 1 95.38 104 THR A C 1
ATOM 856 O O . THR A 1 104 ? -6.262 18.453 -1.614 1 95.38 104 THR A O 1
ATOM 859 N N . PHE A 1 105 ? -5.438 16.609 -0.776 1 95.5 105 PHE A N 1
ATOM 860 C CA . PHE A 1 105 ? -4.043 16.781 -1.149 1 95.5 105 PHE A CA 1
ATOM 861 C C . PHE A 1 105 ? -3.307 15.445 -1.156 1 95.5 105 PHE A C 1
ATOM 863 O O . PHE A 1 105 ? -3.773 14.477 -0.562 1 95.5 105 PHE A O 1
ATOM 870 N N . GLU A 1 106 ? -2.162 15.438 -1.82 1 96.5 106 GLU A N 1
ATOM 871 C CA . GLU A 1 106 ? -1.334 14.234 -1.901 1 96.5 106 GLU A CA 1
ATOM 872 C C . GLU A 1 106 ? -0.182 14.289 -0.903 1 96.5 106 GLU A C 1
ATOM 874 O O . GLU A 1 106 ? 0.384 15.359 -0.657 1 96.5 106 GLU A O 1
ATOM 879 N N . THR A 1 107 ? 0.094 13.156 -0.383 1 97.12 107 THR A N 1
ATOM 880 C CA . THR A 1 107 ? 1.332 12.945 0.36 1 97.12 107 THR A CA 1
ATOM 881 C C . THR A 1 107 ? 2.186 11.875 -0.303 1 97.12 107 THR A C 1
ATOM 883 O O . THR A 1 107 ? 1.662 10.859 -0.773 1 97.12 107 THR A O 1
ATOM 886 N N . TRP A 1 108 ? 3.482 12.125 -0.394 1 97.94 108 TRP A N 1
ATOM 887 C CA . TRP A 1 108 ? 4.422 11.172 -0.973 1 97.94 108 TRP A CA 1
ATOM 888 C C . TRP A 1 108 ? 5.645 11 -0.074 1 97.94 108 TRP A C 1
ATOM 890 O O . TRP A 1 108 ? 5.934 11.852 0.762 1 97.94 108 TRP A O 1
ATOM 900 N N . GLY A 1 109 ? 6.297 9.891 -0.207 1 98.62 109 GLY A N 1
ATOM 901 C CA . GLY A 1 109 ? 7.543 9.625 0.493 1 98.62 109 GLY A CA 1
ATOM 902 C C . GLY A 1 109 ? 8.555 8.883 -0.354 1 98.62 109 GLY A C 1
ATOM 903 O O . GLY A 1 109 ? 8.188 8.039 -1.175 1 98.62 109 GLY A O 1
ATOM 904 N N . THR A 1 110 ? 9.781 9.211 -0.184 1 98.75 110 THR A N 1
ATOM 905 C CA . THR A 1 110 ? 10.898 8.438 -0.717 1 98.75 110 THR A CA 1
ATOM 906 C C . THR A 1 110 ? 11.719 7.812 0.413 1 98.75 110 THR A C 1
ATOM 908 O O . THR A 1 110 ? 11.836 8.398 1.494 1 98.75 110 THR A O 1
ATOM 911 N N . MET A 1 111 ? 12.203 6.633 0.118 1 98.81 111 MET A N 1
ATOM 912 C CA . MET A 1 111 ? 13.039 5.926 1.085 1 98.81 111 MET A CA 1
ATOM 913 C C . MET A 1 111 ? 14.391 5.566 0.476 1 98.81 111 MET A C 1
ATOM 915 O O . MET A 1 111 ? 14.453 5 -0.616 1 98.81 111 MET A O 1
ATOM 919 N N . GLU A 1 112 ? 15.43 5.926 1.155 1 98.81 112 GLU A N 1
ATOM 920 C CA . GLU A 1 112 ? 16.781 5.57 0.757 1 98.81 112 GLU A CA 1
ATOM 921 C C . GLU A 1 112 ? 17.594 5.066 1.948 1 98.81 112 GLU A C 1
ATOM 923 O O . GLU A 1 112 ? 17.281 5.375 3.098 1 98.81 112 GLU A O 1
ATOM 928 N N . ARG A 1 113 ? 18.562 4.254 1.655 1 98.62 113 ARG A N 1
ATOM 929 C CA . ARG A 1 113 ? 19.516 3.902 2.705 1 98.62 113 ARG A CA 1
ATOM 930 C C . ARG A 1 113 ? 20.422 5.086 3.045 1 98.62 113 ARG A C 1
ATOM 932 O O . ARG A 1 113 ? 20.938 5.75 2.148 1 98.62 113 ARG A O 1
ATOM 939 N N . VAL A 1 114 ? 20.578 5.301 4.336 1 98.62 114 VAL A N 1
ATOM 940 C CA . VAL A 1 114 ? 21.469 6.363 4.77 1 98.62 114 VAL A CA 1
ATOM 941 C C . VAL A 1 114 ? 22.875 6.117 4.211 1 98.62 114 VAL A C 1
ATOM 943 O O . VAL A 1 114 ? 23.594 7.062 3.871 1 98.62 114 VAL A O 1
ATOM 946 N N . SER A 1 115 ? 23.234 4.863 4.059 1 98.19 115 SER A N 1
ATOM 947 C CA . SER A 1 115 ? 24.562 4.477 3.59 1 98.19 115 SER A CA 1
ATOM 948 C C . SER A 1 115 ? 24.703 4.68 2.084 1 98.19 115 SER A C 1
ATOM 950 O O . SER A 1 115 ? 25.812 4.633 1.545 1 98.19 115 SER A O 1
ATOM 952 N N . GLU A 1 116 ? 23.656 4.867 1.303 1 97.62 116 GLU A N 1
ATOM 953 C CA . GLU A 1 116 ? 23.672 5.066 -0.143 1 97.62 116 GLU A CA 1
ATOM 954 C C . GLU A 1 116 ? 22.797 6.25 -0.544 1 97.62 116 GLU A C 1
ATOM 956 O O . GLU A 1 116 ? 21.797 6.082 -1.251 1 97.62 116 GLU A O 1
ATOM 961 N N . PRO A 1 117 ? 23.266 7.465 -0.131 1 96.88 117 PRO A N 1
ATOM 962 C CA . PRO A 1 117 ? 22.453 8.656 -0.403 1 96.88 117 PRO A CA 1
ATOM 963 C C . PRO A 1 117 ? 22.156 8.836 -1.889 1 96.88 117 PRO A C 1
ATOM 965 O O . PRO A 1 117 ? 23.031 8.625 -2.73 1 96.88 117 PRO A O 1
ATOM 968 N N . GLY A 1 118 ? 20.906 9.086 -2.18 1 96.12 118 GLY A N 1
ATOM 969 C CA . GLY A 1 118 ? 20.516 9.367 -3.551 1 96.12 118 GLY A CA 1
ATOM 970 C C . GLY A 1 118 ? 19.922 8.164 -4.266 1 96.12 118 GLY A C 1
ATOM 971 O O . GLY A 1 118 ? 19.297 8.312 -5.316 1 96.12 118 GLY A O 1
ATOM 972 N N . VAL A 1 119 ? 20.141 6.977 -3.729 1 96.88 119 VAL A N 1
ATOM 973 C CA . VAL A 1 119 ? 19.562 5.77 -4.309 1 96.88 119 VAL A CA 1
ATOM 974 C C . VAL A 1 119 ? 18.219 5.473 -3.652 1 96.88 119 VAL A C 1
ATOM 976 O O . VAL A 1 119 ? 18.172 4.992 -2.518 1 96.88 119 VAL A O 1
ATOM 979 N N . ILE A 1 120 ? 17.141 5.727 -4.422 1 97.69 120 ILE A N 1
ATOM 980 C CA . ILE A 1 120 ? 15.797 5.523 -3.893 1 97.69 120 ILE A CA 1
ATOM 981 C C . ILE A 1 120 ? 15.445 4.039 -3.938 1 97.69 120 ILE A C 1
ATOM 983 O O . ILE A 1 120 ? 15.414 3.432 -5.012 1 97.69 120 ILE A O 1
ATOM 987 N N . CYS A 1 121 ? 15.195 3.479 -2.736 1 97.88 121 CYS A N 1
ATOM 988 C CA . CYS A 1 121 ? 14.82 2.074 -2.615 1 97.88 121 CYS A CA 1
ATOM 989 C C . CYS A 1 121 ? 13.32 1.896 -2.777 1 97.88 121 CYS A C 1
ATOM 991 O O . CYS A 1 121 ? 12.859 0.841 -3.217 1 97.88 121 CYS A O 1
ATOM 993 N N . ALA A 1 122 ? 12.547 2.879 -2.383 1 98.25 122 ALA A N 1
ATOM 994 C CA . ALA A 1 122 ? 11.094 2.848 -2.506 1 98.25 122 ALA A CA 1
ATOM 995 C C . ALA A 1 122 ? 10.516 4.258 -2.545 1 98.25 122 ALA A C 1
ATOM 997 O O . ALA A 1 122 ? 11.086 5.188 -1.973 1 98.25 122 ALA A O 1
ATOM 998 N N . ALA A 1 123 ? 9.453 4.41 -3.246 1 98.25 123 ALA A N 1
ATOM 999 C CA . ALA A 1 123 ? 8.703 5.66 -3.33 1 98.25 123 ALA A CA 1
ATOM 1000 C C . ALA A 1 123 ? 7.203 5.395 -3.402 1 98.25 123 ALA A C 1
ATOM 1002 O O . ALA A 1 123 ? 6.758 4.512 -4.137 1 98.25 123 ALA A O 1
ATOM 1003 N N . GLY A 1 124 ? 6.469 6.098 -2.625 1 97.69 124 GLY A N 1
ATOM 1004 C CA . GLY A 1 124 ? 5.027 5.906 -2.586 1 97.69 124 GLY A CA 1
ATOM 1005 C C . GLY A 1 124 ? 4.285 7.086 -1.99 1 97.69 124 GLY A C 1
ATOM 1006 O O . GLY A 1 124 ? 4.805 8.203 -1.966 1 97.69 124 GLY A O 1
ATOM 1007 N N . GLY A 1 125 ? 2.99 6.812 -1.692 1 97.06 125 GLY A N 1
ATOM 1008 C CA . GLY A 1 125 ? 2.178 7.895 -1.162 1 97.06 125 GLY A CA 1
ATOM 1009 C C . GLY A 1 125 ? 0.709 7.535 -1.04 1 97.06 125 GLY A C 1
ATOM 1010 O O . GLY A 1 125 ? 0.361 6.359 -0.928 1 97.06 125 GLY A O 1
ATOM 1011 N N . GLY A 1 126 ? -0.047 8.57 -0.905 1 96.94 126 GLY A N 1
ATOM 1012 C CA . GLY A 1 126 ? -1.492 8.461 -0.792 1 96.94 126 GLY A CA 1
ATOM 1013 C C . GLY A 1 126 ? -2.203 9.797 -0.858 1 96.94 126 GLY A C 1
ATOM 1014 O O . GLY A 1 126 ? -1.565 10.852 -0.786 1 96.94 126 GLY A O 1
ATOM 1015 N N . THR A 1 127 ? -3.469 9.664 -1.02 1 96.69 127 THR A N 1
ATOM 1016 C CA . THR A 1 127 ? -4.336 10.836 -1.076 1 96.69 127 THR A CA 1
ATOM 1017 C C . THR A 1 127 ? -5.051 11.039 0.255 1 96.69 127 THR A C 1
ATOM 1019 O O . THR A 1 127 ? -5.613 10.102 0.817 1 96.69 127 THR A O 1
ATOM 1022 N N . VAL A 1 128 ? -5.008 12.266 0.725 1 95.25 128 VAL A N 1
ATOM 1023 C CA . VAL A 1 128 ? -5.738 12.656 1.927 1 95.25 128 VAL A CA 1
ATOM 1024 C C . VAL A 1 128 ? -6.977 13.461 1.54 1 95.25 128 VAL A C 1
ATOM 1026 O O . VAL A 1 128 ? -6.895 14.383 0.723 1 95.25 128 VAL A O 1
ATOM 1029 N N . ILE A 1 129 ? -8.086 13.125 2.113 1 94.25 129 ILE A N 1
ATOM 1030 C CA . ILE A 1 129 ? -9.32 13.875 1.914 1 94.25 129 ILE A CA 1
ATOM 1031 C C . ILE A 1 129 ? -9.82 14.414 3.252 1 94.25 129 ILE A C 1
ATOM 1033 O O . ILE A 1 129 ? -9.664 13.758 4.289 1 94.25 129 ILE A O 1
ATOM 1037 N N . TRP A 1 130 ? -10.297 15.578 3.248 1 93.69 130 TRP A N 1
ATOM 1038 C CA . TRP A 1 130 ? -10.898 16.141 4.449 1 93.69 130 TRP A CA 1
ATOM 1039 C C . TRP A 1 130 ? -12.398 15.852 4.504 1 93.69 130 TRP A C 1
ATOM 1041 O O . TRP A 1 130 ? -13.117 16.078 3.527 1 93.69 130 TRP A O 1
ATOM 1051 N N . VAL A 1 131 ? -12.812 15.375 5.68 1 92 131 VAL A N 1
ATOM 1052 C CA . VAL A 1 131 ? -14.172 14.844 5.734 1 92 131 VAL A CA 1
ATOM 1053 C C . VAL A 1 131 ? -14.898 15.414 6.957 1 92 131 VAL A C 1
ATOM 1055 O O . VAL A 1 131 ? -14.273 15.688 7.984 1 92 131 VAL A O 1
ATOM 1058 N N . ASP A 1 132 ? -16.203 15.688 6.758 1 91.19 132 ASP A N 1
ATOM 1059 C CA . ASP A 1 132 ? -17.156 15.852 7.848 1 91.19 132 ASP A CA 1
ATOM 1060 C C . ASP A 1 132 ? -17.766 14.508 8.242 1 91.19 132 ASP A C 1
ATOM 1062 O O . ASP A 1 132 ? -18.688 14.016 7.582 1 91.19 132 ASP A O 1
ATOM 1066 N N . PHE A 1 133 ? -17.297 13.906 9.336 1 86.75 133 PHE A N 1
ATOM 1067 C CA . PHE A 1 133 ? -17.656 12.539 9.68 1 86.75 133 PHE A CA 1
ATOM 1068 C C . PHE A 1 133 ? -19.141 12.445 10.016 1 86.75 133 PHE A C 1
ATOM 1070 O O . PHE A 1 133 ? -19.844 11.555 9.516 1 86.75 133 PHE A O 1
ATOM 1077 N N . PRO A 1 134 ? -19.656 13.414 10.867 1 86.94 134 PRO A N 1
ATOM 1078 C CA . PRO A 1 134 ? -21.094 13.344 11.156 1 86.94 134 PRO A CA 1
ATOM 1079 C C . PRO A 1 134 ? -21.953 13.383 9.891 1 86.94 134 PRO A C 1
ATOM 1081 O O . PRO A 1 134 ? -22.969 12.688 9.805 1 86.94 134 PRO A O 1
ATOM 1084 N N . ARG A 1 135 ? -21.531 14.156 8.906 1 88.88 135 ARG A N 1
ATOM 1085 C CA . ARG A 1 135 ? -22.312 14.289 7.672 1 88.88 135 ARG A CA 1
ATOM 1086 C C . ARG A 1 135 ? -21.859 13.266 6.633 1 88.88 135 ARG A C 1
ATOM 1088 O O . ARG A 1 135 ? -22.5 13.125 5.586 1 88.88 135 ARG A O 1
ATOM 1095 N N . GLN A 1 136 ? -20.781 12.633 6.879 1 85.25 136 GLN A N 1
ATOM 1096 C CA . GLN A 1 136 ? -20.234 11.617 5.992 1 85.25 136 GLN A CA 1
ATOM 1097 C C . GLN A 1 136 ? -20 12.172 4.59 1 85.25 136 GLN A C 1
ATOM 1099 O O . GLN A 1 136 ? -20.422 11.57 3.6 1 85.25 136 GLN A O 1
ATOM 1104 N N . LYS A 1 137 ? -19.391 13.367 4.57 1 91 137 LYS A N 1
ATOM 1105 C CA . LYS A 1 137 ? -19.125 14.008 3.285 1 91 137 LYS A CA 1
ATOM 1106 C C . LYS A 1 137 ? -17.734 14.656 3.264 1 91 137 LYS A C 1
ATOM 1108 O O . LYS A 1 137 ? -17.266 15.141 4.289 1 91 137 LYS A O 1
ATOM 1113 N N . ALA A 1 138 ? -17.188 14.633 2.02 1 92.81 138 ALA A N 1
ATOM 1114 C CA . ALA A 1 138 ? -15.969 15.422 1.814 1 92.81 138 ALA A CA 1
ATOM 1115 C C . ALA A 1 138 ? -16.266 16.906 1.879 1 92.81 138 ALA A C 1
ATOM 1117 O O . ALA A 1 138 ? -17.281 17.375 1.352 1 92.81 138 ALA A O 1
ATOM 1118 N N . ILE A 1 139 ? -15.43 17.641 2.555 1 94 139 ILE A N 1
ATOM 1119 C CA . ILE A 1 139 ? -15.609 19.078 2.627 1 94 139 ILE A CA 1
ATOM 1120 C C . ILE A 1 139 ? -14.312 19.781 2.219 1 94 139 ILE A C 1
ATOM 1122 O O . ILE A 1 139 ? -13.258 19.156 2.148 1 94 139 ILE A O 1
ATOM 1126 N N . GLU A 1 140 ? -14.469 21.062 2.02 1 95.62 140 GLU A N 1
ATOM 1127 C CA . GLU A 1 140 ? -13.312 21.875 1.661 1 95.62 140 GLU A CA 1
ATOM 1128 C C . GLU A 1 140 ? -12.25 21.844 2.762 1 95.62 140 GLU A C 1
ATOM 1130 O O . GLU A 1 140 ? -12.586 21.859 3.949 1 95.62 140 GLU A O 1
ATOM 1135 N N . LEU A 1 141 ? -10.984 21.828 2.24 1 94.38 141 LEU A N 1
ATOM 1136 C CA . LEU A 1 141 ? -9.914 21.938 3.227 1 94.38 141 LEU A CA 1
ATOM 1137 C C . LEU A 1 141 ? -10.07 23.219 4.059 1 94.38 141 LEU A C 1
ATOM 1139 O O . LEU A 1 141 ? -10.273 24.297 3.508 1 94.38 141 LEU A O 1
ATOM 1143 N N . PRO A 1 142 ? -10.008 23.062 5.426 1 92.69 142 PRO A N 1
ATOM 1144 C CA . PRO A 1 142 ? -9.961 24.297 6.219 1 92.69 142 PRO A CA 1
ATOM 1145 C C . PRO A 1 142 ? -8.766 25.172 5.855 1 92.69 142 PRO A C 1
ATOM 1147 O O . PRO A 1 142 ? -7.723 24.672 5.438 1 92.69 142 PRO A O 1
ATOM 1150 N N . ASP A 1 143 ? -8.922 26.469 6.082 1 92.38 143 ASP A N 1
ATOM 1151 C CA . ASP A 1 143 ? -7.895 27.438 5.703 1 92.38 143 ASP A CA 1
ATOM 1152 C C . ASP A 1 143 ? -6.547 27.078 6.332 1 92.38 143 ASP A C 1
ATOM 1154 O O . ASP A 1 143 ? -5.504 27.188 5.684 1 92.38 143 ASP A O 1
ATOM 1158 N N . TRP A 1 144 ? -6.617 26.703 7.555 1 89.75 144 TRP A N 1
ATOM 1159 C CA . TRP A 1 144 ? -5.371 26.406 8.25 1 89.75 144 TRP A CA 1
ATOM 1160 C C . TRP A 1 144 ? -4.68 25.188 7.645 1 89.75 144 TRP A C 1
ATOM 1162 O O . TRP A 1 144 ? -3.451 25.141 7.574 1 89.75 144 TRP A O 1
ATOM 1172 N N . VAL A 1 145 ? -5.418 24.188 7.184 1 92 145 VAL A N 1
ATOM 1173 C CA . VAL A 1 145 ? -4.852 23.016 6.52 1 92 145 VAL A CA 1
ATOM 1174 C C . VAL A 1 145 ? -4.27 23.422 5.168 1 92 145 VAL A C 1
ATOM 1176 O O . VAL A 1 145 ? -3.17 22.984 4.805 1 92 145 VAL A O 1
ATOM 1179 N N . ARG A 1 146 ? -5.02 24.219 4.477 1 93.44 146 ARG A N 1
ATOM 1180 C CA . ARG A 1 146 ? -4.547 24.719 3.189 1 93.44 146 ARG A CA 1
ATOM 1181 C C . ARG A 1 146 ? -3.211 25.438 3.336 1 93.44 146 ARG A C 1
ATOM 1183 O O . ARG A 1 146 ? -2.301 25.234 2.527 1 93.44 146 ARG A O 1
ATOM 1190 N N . GLU A 1 147 ? -3.133 26.25 4.324 1 91.06 147 GLU A N 1
ATOM 1191 C CA . GLU A 1 147 ? -1.906 27 4.578 1 91.06 147 GLU A CA 1
ATOM 1192 C C . GLU A 1 147 ? -0.75 26.062 4.918 1 91.06 147 GLU A C 1
ATOM 1194 O O . GLU A 1 147 ? 0.369 26.25 4.434 1 91.06 147 GLU A O 1
ATOM 1199 N N . MET A 1 148 ? -1.075 25.094 5.691 1 89.75 148 MET A N 1
ATOM 1200 C CA . MET A 1 148 ? -0.052 24.141 6.105 1 89.75 148 MET A CA 1
ATOM 1201 C C . MET A 1 148 ? 0.467 23.344 4.91 1 89.75 148 MET A C 1
ATOM 1203 O O . MET A 1 148 ? 1.678 23.172 4.75 1 89.75 148 MET A O 1
ATOM 1207 N N . VAL A 1 149 ? -0.397 22.859 4.129 1 92.75 149 VAL A N 1
ATOM 1208 C CA . VAL A 1 149 ? -0.033 22.078 2.955 1 92.75 149 VAL A CA 1
ATOM 1209 C C . VAL A 1 149 ? 0.67 22.969 1.934 1 92.75 149 VAL A C 1
ATOM 1211 O O . VAL A 1 149 ? 1.61 22.531 1.265 1 92.75 149 VAL A O 1
ATOM 1214 N N . GLY A 1 150 ? 0.19 24.156 1.862 1 89.44 150 GLY A N 1
ATOM 1215 C CA . GLY A 1 150 ? 0.734 25.109 0.905 1 89.44 150 GLY A CA 1
ATOM 1216 C C . GLY A 1 150 ? 2.096 25.641 1.303 1 89.44 150 GLY A C 1
ATOM 1217 O O . GLY A 1 150 ? 2.828 26.172 0.467 1 89.44 150 GLY A O 1
ATOM 1218 N N . ALA A 1 151 ? 2.434 25.641 2.506 1 78.12 151 ALA A N 1
ATOM 1219 C CA . ALA A 1 151 ? 3.645 26.266 3.041 1 78.12 151 ALA A CA 1
ATOM 1220 C C . ALA A 1 151 ? 4.867 25.391 2.77 1 78.12 151 ALA A C 1
ATOM 1222 O O . ALA A 1 151 ? 6.004 25.812 2.996 1 78.12 151 ALA A O 1
ATOM 1223 N N . GLY A 1 152 ? 4.684 24.266 2.225 1 69.12 152 GLY A N 1
ATOM 1224 C CA . GLY A 1 152 ? 5.836 23.422 1.961 1 69.12 152 GLY A CA 1
ATOM 1225 C C . GLY A 1 152 ? 6.828 24.047 0.999 1 69.12 152 GLY A C 1
ATOM 1226 O O . GLY A 1 152 ? 6.465 24.922 0.216 1 69.12 152 GLY A O 1
ATOM 1227 N N . THR A 1 153 ? 8.133 23.938 1.357 1 68.12 153 THR A N 1
ATOM 1228 C CA . THR A 1 153 ? 9.203 24.5 0.539 1 68.12 153 THR A CA 1
ATOM 1229 C C . THR A 1 153 ? 9.523 23.578 -0.634 1 68.12 153 THR A C 1
ATOM 1231 O O . THR A 1 153 ? 9.633 22.359 -0.461 1 68.12 153 THR A O 1
ATOM 1234 N N . SER A 1 154 ? 9.227 24.031 -1.903 1 58.72 154 SER A N 1
ATOM 1235 C CA . SER A 1 154 ? 9.703 23.281 -3.064 1 58.72 154 SER A CA 1
ATOM 1236 C C . SER A 1 154 ? 11.227 23.234 -3.107 1 58.72 154 SER A C 1
ATOM 1238 O O . SER A 1 154 ? 11.891 24.219 -2.773 1 58.72 154 SER A O 1
ATOM 1240 N N . PRO A 1 155 ? 11.82 22.109 -3.164 1 49 155 PRO A N 1
ATOM 1241 C CA . PRO A 1 155 ? 13.258 22.25 -3.371 1 49 155 PRO A CA 1
ATOM 1242 C C . PRO A 1 155 ? 13.594 23.203 -4.52 1 49 155 PRO A C 1
ATOM 1244 O O . PRO A 1 155 ? 12.93 23.188 -5.555 1 49 155 PRO A O 1
ATOM 1247 N N . GLY A 1 156 ? 13.992 24.469 -4.266 1 39.06 156 GLY A N 1
ATOM 1248 C CA . GLY A 1 156 ? 14.539 25.312 -5.32 1 39.06 156 GLY A CA 1
ATOM 1249 C C . GLY A 1 156 ? 15.445 24.562 -6.277 1 39.06 156 GLY A C 1
ATOM 1250 O O . GLY A 1 156 ? 15.992 23.516 -5.926 1 39.06 156 GLY A O 1
ATOM 1251 N N . MET B 1 1 ? -18.516 6.34 13.641 1 49.78 1 MET B N 1
ATOM 1252 C CA . MET B 1 1 ? -19.109 6.594 12.328 1 49.78 1 MET B CA 1
ATOM 1253 C C . MET B 1 1 ? -18.125 6.266 11.219 1 49.78 1 MET B C 1
ATOM 1255 O O . MET B 1 1 ? -16.922 6.559 11.336 1 49.78 1 MET B O 1
ATOM 1259 N N . ARG B 1 2 ? -18.656 5.41 10.242 1 59.88 2 ARG B N 1
ATOM 1260 C CA . ARG B 1 2 ? -17.781 4.879 9.203 1 59.88 2 ARG B CA 1
ATOM 1261 C C . ARG B 1 2 ? -17.734 5.812 7.996 1 59.88 2 ARG B C 1
ATOM 1263 O O . ARG B 1 2 ? -18.766 6.285 7.531 1 59.88 2 ARG B O 1
ATOM 1270 N N . TRP B 1 3 ? -16.641 6.234 7.609 1 58.47 3 TRP B N 1
ATOM 1271 C CA . TRP B 1 3 ? -16.484 7.035 6.395 1 58.47 3 TRP B CA 1
ATOM 1272 C C . TRP B 1 3 ? -16.75 6.191 5.152 1 58.47 3 TRP B C 1
ATOM 1274 O O . TRP B 1 3 ? -16.266 5.062 5.047 1 58.47 3 TRP B O 1
ATOM 1284 N N . ARG B 1 4 ? -17.688 6.656 4.23 1 64.12 4 ARG B N 1
ATOM 1285 C CA . ARG B 1 4 ? -17.875 6.051 2.916 1 64.12 4 ARG B CA 1
ATOM 1286 C C . ARG B 1 4 ? -17.406 6.988 1.811 1 64.12 4 ARG B C 1
ATOM 1288 O O . ARG B 1 4 ? -17.875 8.117 1.7 1 64.12 4 ARG B O 1
ATOM 1295 N N . TYR B 1 5 ? -16.438 6.477 1.07 1 62.91 5 TYR B N 1
ATOM 1296 C CA . TYR B 1 5 ? -15.883 7.23 -0.051 1 62.91 5 TYR B CA 1
ATOM 1297 C C . TYR B 1 5 ? -16.906 7.352 -1.178 1 62.91 5 TYR B C 1
ATOM 1299 O O . TYR B 1 5 ? -17.594 6.383 -1.509 1 62.91 5 TYR B O 1
ATOM 1307 N N . ASN B 1 6 ? -17.125 8.555 -1.634 1 54.75 6 ASN B N 1
ATOM 1308 C CA . ASN B 1 6 ? -17.938 8.758 -2.832 1 54.75 6 ASN B CA 1
ATOM 1309 C C . ASN B 1 6 ? -17.062 8.992 -4.062 1 54.75 6 ASN B C 1
ATOM 1311 O O . ASN B 1 6 ? -16.141 9.805 -4.031 1 54.75 6 ASN B O 1
ATOM 1315 N N . LYS B 1 7 ? -17.109 8.156 -5.07 1 52.75 7 LYS B N 1
ATOM 1316 C CA . LYS B 1 7 ? -16.344 8.102 -6.312 1 52.75 7 LYS B CA 1
ATOM 1317 C C . LYS B 1 7 ? -16.125 9.492 -6.883 1 52.75 7 LYS B C 1
ATOM 1319 O O . LYS B 1 7 ? -15.188 9.711 -7.66 1 52.75 7 LYS B O 1
ATOM 1324 N N . GLU B 1 8 ? -17.047 10.328 -6.719 1 43.12 8 GLU B N 1
ATOM 1325 C CA . GLU B 1 8 ? -16.906 11.672 -7.266 1 43.12 8 GLU B CA 1
ATOM 1326 C C . GLU B 1 8 ? -15.664 12.375 -6.715 1 43.12 8 GLU B C 1
ATOM 1328 O O . GLU B 1 8 ? -15.273 13.43 -7.211 1 43.12 8 GLU B O 1
ATOM 1333 N N . THR B 1 9 ? -15.133 11.844 -5.793 1 48.84 9 THR B N 1
ATOM 1334 C CA . THR B 1 9 ? -14.016 12.531 -5.156 1 48.84 9 THR B CA 1
ATOM 1335 C C . THR B 1 9 ? -12.695 12.156 -5.828 1 48.84 9 THR B C 1
ATOM 1337 O O . THR B 1 9 ? -12.367 10.977 -5.953 1 48.84 9 THR B O 1
ATOM 1340 N N . ALA B 1 10 ? -12.156 13.055 -6.773 1 47.09 10 ALA B N 1
ATOM 1341 C CA . ALA B 1 10 ? -11.195 13.062 -7.875 1 47.09 10 ALA B CA 1
ATOM 1342 C C . ALA B 1 10 ? -9.812 12.625 -7.402 1 47.09 10 ALA B C 1
ATOM 1344 O O . ALA B 1 10 ? -8.844 12.688 -8.164 1 47.09 10 ALA B O 1
ATOM 1345 N N . GLY B 1 11 ? -9.617 12.18 -6.191 1 52.22 11 GLY B N 1
ATOM 1346 C CA . GLY B 1 11 ? -8.18 12.023 -6.027 1 52.22 11 GLY B CA 1
ATOM 1347 C C . GLY B 1 11 ? -7.609 10.852 -6.812 1 52.22 11 GLY B C 1
ATOM 1348 O O . GLY B 1 11 ? -8.352 10.133 -7.48 1 52.22 11 GLY B O 1
ATOM 1349 N N . MET B 1 12 ? -6.242 10.82 -6.969 1 56.09 12 MET B N 1
ATOM 1350 C CA . MET B 1 12 ? -5.473 9.836 -7.719 1 56.09 12 MET B CA 1
ATOM 1351 C C . MET B 1 12 ? -5.832 8.422 -7.277 1 56.09 12 MET B C 1
ATOM 1353 O O . MET B 1 12 ? -5.367 7.949 -6.238 1 56.09 12 MET B O 1
ATOM 1357 N N . ARG B 1 13 ? -7.004 7.824 -7.75 1 65.62 13 ARG B N 1
ATOM 1358 C CA . ARG B 1 13 ? -7.355 6.422 -7.539 1 65.62 13 ARG B CA 1
ATOM 1359 C C . ARG B 1 13 ? -6.883 5.559 -8.703 1 65.62 13 ARG B C 1
ATOM 1361 O O . ARG B 1 13 ? -6.957 5.977 -9.859 1 65.62 13 ARG B O 1
ATOM 1368 N N . ILE B 1 14 ? -6.102 4.523 -8.305 1 80.81 14 ILE B N 1
ATOM 1369 C CA . ILE B 1 14 ? -5.77 3.49 -9.281 1 80.81 14 ILE B CA 1
ATOM 1370 C C . ILE B 1 14 ? -6.887 2.449 -9.336 1 80.81 14 ILE B C 1
ATOM 1372 O O . ILE B 1 14 ? -6.941 1.547 -8.492 1 80.81 14 ILE B O 1
ATOM 1376 N N . GLU B 1 15 ? -7.758 2.574 -10.344 1 87.5 15 GLU B N 1
ATOM 1377 C CA . GLU B 1 15 ? -8.875 1.644 -10.469 1 87.5 15 GLU B CA 1
ATOM 1378 C C . GLU B 1 15 ? -8.406 0.288 -10.992 1 87.5 15 GLU B C 1
ATOM 1380 O O . GLU B 1 15 ? -7.551 0.218 -11.875 1 87.5 15 GLU B O 1
ATOM 1385 N N . ILE B 1 16 ? -8.953 -0.728 -10.359 1 93.75 16 ILE B N 1
ATOM 1386 C CA . ILE B 1 16 ? -8.672 -2.043 -10.93 1 93.75 16 ILE B CA 1
ATOM 1387 C C . ILE B 1 16 ? -9.484 -2.24 -12.203 1 93.75 16 ILE B C 1
ATOM 1389 O O . ILE B 1 16 ? -10.602 -1.739 -12.32 1 93.75 16 ILE B O 1
ATOM 1393 N N . PRO B 1 17 ? -8.984 -3.008 -13.094 1 94.25 17 PRO B N 1
ATOM 1394 C CA . PRO B 1 17 ? -9.648 -3.131 -14.398 1 94.25 17 PRO B CA 1
ATOM 1395 C C . PRO B 1 17 ? -10.938 -3.939 -14.328 1 94.25 17 PRO B C 1
ATOM 1397 O O . PRO B 1 17 ? -11.109 -4.762 -13.422 1 94.25 17 PRO B O 1
ATOM 1400 N N . GLU B 1 18 ? -11.75 -3.629 -15.289 1 93.19 18 GLU B N 1
ATOM 1401 C CA . GLU B 1 18 ? -12.969 -4.422 -15.422 1 93.19 18 GLU B CA 1
ATOM 1402 C C . GLU B 1 18 ? -12.656 -5.859 -15.82 1 93.19 18 GLU B C 1
ATOM 1404 O O . GLU B 1 18 ? -13.188 -6.805 -15.227 1 93.19 18 GLU B O 1
ATOM 1409 N N . TYR B 1 19 ? -11.82 -5.98 -16.875 1 93.75 19 TYR B N 1
ATOM 1410 C CA . TYR B 1 19 ? -11.406 -7.32 -17.266 1 93.75 19 TYR B CA 1
ATOM 1411 C C . TYR B 1 19 ? -10.352 -7.863 -16.297 1 93.75 19 TYR B C 1
ATOM 1413 O O . TYR B 1 19 ? -9.258 -7.312 -16.203 1 93.75 19 TYR B O 1
ATOM 1421 N N . LYS B 1 20 ? -10.648 -8.828 -15.641 1 95.56 20 LYS B N 1
ATOM 1422 C CA . LYS B 1 20 ? -9.82 -9.531 -14.656 1 95.56 20 LYS B CA 1
ATOM 1423 C C . LYS B 1 20 ? -10.32 -10.961 -14.445 1 95.56 20 LYS B C 1
ATOM 1425 O O . LYS B 1 20 ? -11.516 -11.227 -14.57 1 95.56 20 LYS B O 1
ATOM 1430 N N . LYS B 1 21 ? -9.391 -11.836 -14.109 1 96.62 21 LYS B N 1
ATOM 1431 C CA . LYS B 1 21 ? -9.734 -13.242 -13.93 1 96.62 21 LYS B CA 1
ATOM 1432 C C . LYS B 1 21 ? -9.688 -13.633 -12.453 1 96.62 21 LYS B C 1
ATOM 1434 O O . LYS B 1 21 ? -8.664 -13.453 -11.789 1 96.62 21 LYS B O 1
ATOM 1439 N N . TRP B 1 22 ? -10.797 -14.164 -12 1 96.81 22 TRP B N 1
ATOM 1440 C CA . TRP B 1 22 ? -10.859 -14.633 -10.617 1 96.81 22 TRP B CA 1
ATOM 1441 C C . TRP B 1 22 ? -10.016 -15.891 -10.43 1 96.81 22 TRP B C 1
ATOM 1443 O O . TRP B 1 22 ? -10.172 -16.859 -11.164 1 96.81 22 TRP B O 1
ATOM 1453 N N . VAL B 1 23 ? -9.125 -15.891 -9.289 1 96.5 23 VAL B N 1
ATOM 1454 C CA . VAL B 1 23 ? -8.227 -17.031 -9.172 1 96.5 23 VAL B CA 1
ATOM 1455 C C . VAL B 1 23 ? -8.266 -17.578 -7.742 1 96.5 23 VAL B C 1
ATOM 1457 O O . VAL B 1 23 ? -7.863 -18.719 -7.496 1 96.5 23 VAL B O 1
ATOM 1460 N N . HIS B 1 24 ? -8.695 -16.844 -6.77 1 96.62 24 HIS B N 1
ATOM 1461 C CA . HIS B 1 24 ? -8.688 -17.25 -5.371 1 96.62 24 HIS B CA 1
ATOM 1462 C C . HIS B 1 24 ? -9.633 -16.391 -4.539 1 96.62 24 HIS B C 1
ATOM 1464 O O . HIS B 1 24 ? -9.969 -15.266 -4.93 1 96.62 24 HIS B O 1
ATOM 1470 N N . GLU B 1 25 ? -10.109 -16.828 -3.449 1 98.06 25 GLU B N 1
ATOM 1471 C CA . GLU B 1 25 ? -10.812 -16.016 -2.463 1 98.06 25 GLU B CA 1
ATOM 1472 C C . GLU B 1 25 ? -10.578 -16.531 -1.049 1 98.06 25 GLU B C 1
ATOM 1474 O O . GLU B 1 25 ? -10.219 -17.703 -0.861 1 98.06 25 GLU B O 1
ATOM 1479 N N . MET B 1 26 ? -10.711 -15.727 -0.091 1 98.19 26 MET B N 1
ATOM 1480 C CA . MET B 1 26 ? -10.617 -16.094 1.318 1 98.19 26 MET B CA 1
ATOM 1481 C C . MET B 1 26 ? -11.578 -15.273 2.164 1 98.19 26 MET B C 1
ATOM 1483 O O . MET B 1 26 ? -11.938 -14.156 1.791 1 98.19 26 MET B O 1
ATOM 1487 N N . ARG B 1 27 ? -11.961 -15.867 3.215 1 98.56 27 ARG B N 1
ATOM 1488 C CA . ARG B 1 27 ? -12.766 -15.219 4.242 1 98.56 27 ARG B CA 1
ATOM 1489 C C . ARG B 1 27 ? -12.008 -15.148 5.566 1 98.56 27 ARG B C 1
ATOM 1491 O O . ARG B 1 27 ? -11.32 -16.094 5.949 1 98.56 27 ARG B O 1
ATOM 1498 N N . PHE B 1 28 ? -12.172 -14.062 6.195 1 98.81 28 PHE B N 1
ATOM 1499 C CA . PHE B 1 28 ? -11.516 -13.938 7.492 1 98.81 28 PHE B CA 1
ATOM 1500 C C . PHE B 1 28 ? -12.234 -12.922 8.375 1 98.81 28 PHE B C 1
ATOM 1502 O O . PHE B 1 28 ? -12.898 -12.016 7.867 1 98.81 28 PHE B O 1
ATOM 1509 N N . LYS B 1 29 ? -12.133 -13.062 9.68 1 98.75 29 LYS B N 1
ATOM 1510 C CA . LYS B 1 29 ? -12.641 -12.102 10.648 1 98.75 29 LYS B CA 1
ATOM 1511 C C . LYS B 1 29 ? -11.602 -11.031 10.961 1 98.75 29 LYS B C 1
ATOM 1513 O O . LYS B 1 29 ? -10.422 -11.344 11.156 1 98.75 29 LYS B O 1
ATOM 1518 N N . VAL B 1 30 ? -12.055 -9.773 10.961 1 98.75 30 VAL B N 1
ATOM 1519 C CA . VAL B 1 30 ? -11.164 -8.703 11.383 1 98.75 30 VAL B CA 1
ATOM 1520 C C . VAL B 1 30 ? -10.711 -8.945 12.82 1 98.75 30 VAL B C 1
ATOM 1522 O O . VAL B 1 30 ? -11.539 -9.211 13.703 1 98.75 30 VAL B O 1
ATOM 1525 N N . ARG B 1 31 ? -9.422 -8.891 13.016 1 98.5 31 ARG B N 1
ATOM 1526 C CA . ARG B 1 31 ? -8.867 -8.977 14.367 1 98.5 31 ARG B CA 1
ATOM 1527 C C . ARG B 1 31 ? -8.836 -7.609 15.039 1 98.5 31 ARG B C 1
ATOM 1529 O O . ARG B 1 31 ? -8.547 -6.602 14.391 1 98.5 31 ARG B O 1
ATOM 1536 N N . TRP B 1 32 ? -9.086 -7.609 16.328 1 98 32 TRP B N 1
ATOM 1537 C CA . TRP B 1 32 ? -9.078 -6.359 17.078 1 98 32 TRP B CA 1
ATOM 1538 C C . TRP B 1 32 ? -7.742 -5.645 16.938 1 98 32 TRP B C 1
ATOM 1540 O O . TRP B 1 32 ? -7.695 -4.422 16.797 1 98 32 TRP B O 1
ATOM 1550 N N . GLY B 1 33 ? -6.598 -6.352 16.922 1 97.62 33 GLY B N 1
ATOM 1551 C CA . GLY B 1 33 ? -5.246 -5.816 16.844 1 97.62 33 GLY B CA 1
ATOM 1552 C C . GLY B 1 33 ? -4.91 -5.234 15.492 1 97.62 33 GLY B C 1
ATOM 1553 O O . GLY B 1 33 ? -3.896 -4.551 15.336 1 97.62 33 GLY B O 1
ATOM 1554 N N . ASP B 1 34 ? -5.777 -5.523 14.492 1 98.06 34 ASP B N 1
ATOM 1555 C CA . ASP B 1 34 ? -5.57 -4.949 13.172 1 98.06 34 ASP B CA 1
ATOM 1556 C C . ASP B 1 34 ? -6.066 -3.508 13.109 1 98.06 34 ASP B C 1
ATOM 1558 O O . ASP B 1 34 ? -5.77 -2.781 12.156 1 98.06 34 ASP B O 1
ATOM 1562 N N . MET B 1 35 ? -6.879 -3.096 14.109 1 97.69 35 MET B N 1
ATOM 1563 C CA . MET B 1 35 ? -7.461 -1.759 14.141 1 97.69 35 MET B CA 1
ATOM 1564 C C . MET B 1 35 ? -6.477 -0.748 14.719 1 97.69 35 MET B C 1
ATOM 1566 O O . MET B 1 35 ? -5.543 -1.121 15.43 1 97.69 35 MET B O 1
ATOM 1570 N N . ASP B 1 36 ? -6.609 0.492 14.336 1 95.56 36 ASP B N 1
ATOM 1571 C CA . ASP B 1 36 ? -5.754 1.548 14.867 1 95.56 36 ASP B CA 1
ATOM 1572 C C . ASP B 1 36 ? -6.508 2.406 15.883 1 95.56 36 ASP B C 1
ATOM 1574 O O . ASP B 1 36 ? -7.594 2.031 16.344 1 95.56 36 ASP B O 1
ATOM 1578 N N . ALA B 1 37 ? -5.883 3.512 16.344 1 89.88 37 ALA B N 1
ATOM 1579 C CA . ALA B 1 37 ? -6.375 4.352 17.438 1 89.88 37 ALA B CA 1
ATOM 1580 C C . ALA B 1 37 ? -7.723 4.977 17.078 1 89.88 37 ALA B C 1
ATOM 1582 O O . ALA B 1 37 ? -8.422 5.5 17.953 1 89.88 37 ALA B O 1
ATOM 1583 N N . MET B 1 38 ? -8.133 4.848 15.75 1 88.69 38 MET B N 1
ATOM 1584 C CA . MET B 1 38 ? -9.406 5.434 15.328 1 88.69 38 MET B CA 1
ATOM 1585 C C . MET B 1 38 ? -10.508 4.383 15.305 1 88.69 38 MET B C 1
ATOM 1587 O O . MET B 1 38 ? -11.641 4.672 14.914 1 88.69 38 MET B O 1
ATOM 1591 N N . GLY B 1 39 ? -10.188 3.154 15.633 1 93.31 39 GLY B N 1
ATOM 1592 C CA . GLY B 1 39 ? -11.188 2.107 15.789 1 93.31 39 GLY B CA 1
ATOM 1593 C C . GLY B 1 39 ? -11.547 1.423 14.484 1 93.31 39 GLY B C 1
ATOM 1594 O O . GLY B 1 39 ? -12.609 0.818 14.367 1 93.31 39 GLY B O 1
ATOM 1595 N N . HIS B 1 40 ? -10.672 1.564 13.492 1 96.06 40 HIS B N 1
ATOM 1596 C CA . HIS B 1 40 ? -10.836 0.897 12.203 1 96.06 40 HIS B CA 1
ATOM 1597 C C . HIS B 1 40 ? -9.586 0.122 11.82 1 96.06 40 HIS B C 1
ATOM 1599 O O . HIS B 1 40 ? -8.508 0.368 12.367 1 96.06 40 HIS B O 1
ATOM 1605 N N . VAL B 1 41 ? -9.789 -0.825 10.906 1 98.19 41 VAL B N 1
ATOM 1606 C CA . VAL B 1 41 ? -8.617 -1.52 10.383 1 98.19 41 VAL B CA 1
ATOM 1607 C C . VAL B 1 41 ? -7.617 -0.504 9.828 1 98.19 41 VAL B C 1
ATOM 1609 O O . VAL B 1 41 ? -7.98 0.359 9.023 1 98.19 41 VAL B O 1
ATOM 1612 N N . ASN B 1 42 ? -6.395 -0.593 10.328 1 98 42 ASN B N 1
ATOM 1613 C CA . ASN B 1 42 ? -5.336 0.271 9.82 1 98 42 ASN B CA 1
ATOM 1614 C C . ASN B 1 42 ? -5.121 0.073 8.32 1 98 42 ASN B C 1
ATOM 1616 O O . ASN B 1 42 ? -5.113 -1.06 7.832 1 98 42 ASN B O 1
ATOM 1620 N N . ASN B 1 43 ? -4.883 1.162 7.621 1 97.69 43 ASN B N 1
ATOM 1621 C CA . ASN B 1 43 ? -4.75 1.122 6.168 1 97.69 43 ASN B CA 1
ATOM 1622 C C . ASN B 1 43 ? -3.635 0.174 5.734 1 97.69 43 ASN B C 1
ATOM 1624 O O . ASN B 1 43 ? -3.738 -0.473 4.688 1 97.69 43 ASN B O 1
ATOM 1628 N N . ALA B 1 44 ? -2.555 0.102 6.48 1 98.31 44 ALA B N 1
ATOM 1629 C CA . ALA B 1 44 ? -1.439 -0.765 6.113 1 98.31 44 ALA B CA 1
ATOM 1630 C C . ALA B 1 44 ? -1.849 -2.234 6.156 1 98.31 44 ALA B C 1
ATOM 1632 O O . ALA B 1 44 ? -1.274 -3.066 5.449 1 98.31 44 ALA B O 1
ATOM 1633 N N . MET B 1 45 ? -2.863 -2.561 6.98 1 98.62 45 MET B N 1
ATOM 1634 C CA . MET B 1 45 ? -3.285 -3.949 7.141 1 98.62 45 MET B CA 1
ATOM 1635 C C . MET B 1 45 ? -3.955 -4.465 5.875 1 98.62 45 MET B C 1
ATOM 1637 O O . MET B 1 45 ? -3.912 -5.664 5.586 1 98.62 45 MET B O 1
ATOM 1641 N N . TYR B 1 46 ? -4.555 -3.613 5.086 1 98.81 46 TYR B N 1
ATOM 1642 C CA . TYR B 1 46 ? -5.164 -4.035 3.828 1 98.81 46 TYR B CA 1
ATOM 1643 C C . TYR B 1 46 ? -4.125 -4.641 2.895 1 98.81 46 TYR B C 1
ATOM 1645 O O . TYR B 1 46 ? -4.426 -5.574 2.145 1 98.81 46 TYR B O 1
ATOM 1653 N N . PHE B 1 47 ? -2.922 -4.129 2.932 1 98.75 47 PHE B N 1
ATOM 1654 C CA . PHE B 1 47 ? -1.848 -4.66 2.104 1 98.75 47 PHE B CA 1
ATOM 1655 C C . PHE B 1 47 ? -1.405 -6.031 2.607 1 98.75 47 PHE B C 1
ATOM 1657 O O . PHE B 1 47 ? -1.007 -6.891 1.819 1 98.75 47 PHE B O 1
ATOM 1664 N N . ARG B 1 48 ? -1.483 -6.238 3.924 1 98.5 48 ARG B N 1
ATOM 1665 C CA . ARG B 1 48 ? -1.216 -7.566 4.469 1 98.5 48 ARG B CA 1
ATOM 1666 C C . ARG B 1 48 ? -2.273 -8.57 4.012 1 98.5 48 ARG B C 1
ATOM 1668 O O . ARG B 1 48 ? -1.954 -9.719 3.705 1 98.5 48 ARG B O 1
ATOM 1675 N N . TYR B 1 49 ? -3.518 -8.141 4 1 98.81 49 TYR B N 1
ATOM 1676 C CA . TYR B 1 49 ? -4.582 -9.008 3.518 1 98.81 49 TYR B CA 1
ATOM 1677 C C . TYR B 1 49 ? -4.367 -9.375 2.055 1 98.81 49 TYR B C 1
ATOM 1679 O O . TYR B 1 49 ? -4.461 -10.547 1.683 1 98.81 49 TYR B O 1
ATOM 1687 N N . LEU B 1 50 ? -4.09 -8.367 1.251 1 98.69 50 LEU B N 1
ATOM 1688 C CA . LEU B 1 50 ? -3.832 -8.602 -0.166 1 98.69 50 LEU B CA 1
ATOM 1689 C C . LEU B 1 50 ? -2.66 -9.555 -0.353 1 98.69 50 LEU B C 1
ATOM 1691 O O . LEU B 1 50 ? -2.719 -10.461 -1.19 1 98.69 50 LEU B O 1
ATOM 1695 N N . GLU B 1 51 ? -1.611 -9.359 0.386 1 98 51 GLU B N 1
ATOM 1696 C CA . GLU B 1 51 ? -0.437 -10.219 0.327 1 98 51 GLU B CA 1
ATOM 1697 C C . GLU B 1 51 ? -0.795 -11.664 0.676 1 98 51 GLU B C 1
ATOM 1699 O O . GLU B 1 51 ? -0.39 -12.594 -0.022 1 98 51 GLU B O 1
ATOM 1704 N N . THR B 1 52 ? -1.515 -11.82 1.766 1 97.62 52 THR B N 1
ATOM 1705 C CA . THR B 1 52 ? -1.882 -13.156 2.209 1 97.62 52 THR B CA 1
ATOM 1706 C C . THR B 1 52 ? -2.664 -13.891 1.123 1 97.62 52 THR B C 1
ATOM 1708 O O . THR B 1 52 ? -2.361 -15.047 0.803 1 97.62 52 THR B O 1
ATOM 1711 N N . ALA B 1 53 ? -3.631 -13.219 0.485 1 98.06 53 ALA B N 1
ATOM 1712 C CA . ALA B 1 53 ? -4.414 -13.828 -0.588 1 98.06 53 ALA B CA 1
ATOM 1713 C C . ALA B 1 53 ? -3.527 -14.203 -1.771 1 98.06 53 ALA B C 1
ATOM 1715 O O . ALA B 1 53 ? -3.672 -15.281 -2.344 1 98.06 53 ALA B O 1
ATOM 1716 N N . ARG B 1 54 ? -2.662 -13.305 -2.117 1 97.12 54 ARG B N 1
ATOM 1717 C CA . ARG B 1 54 ? -1.762 -13.539 -3.242 1 97.12 54 ARG B CA 1
ATOM 1718 C C . ARG B 1 54 ? -0.859 -14.742 -2.98 1 97.12 54 ARG B C 1
ATOM 1720 O O . ARG B 1 54 ? -0.709 -15.609 -3.84 1 97.12 54 ARG B O 1
ATOM 1727 N N . ILE B 1 55 ? -0.261 -14.805 -1.799 1 94.62 55 ILE B N 1
ATOM 1728 C CA . ILE B 1 55 ? 0.652 -15.883 -1.44 1 94.62 55 ILE B CA 1
ATOM 1729 C C . ILE B 1 55 ? -0.11 -17.203 -1.378 1 94.62 55 ILE B C 1
ATOM 1731 O O . ILE B 1 55 ? 0.367 -18.219 -1.873 1 94.62 55 ILE B O 1
ATOM 1735 N N . ASP B 1 56 ? -1.319 -17.188 -0.78 1 95.56 56 ASP B N 1
ATOM 1736 C CA . ASP B 1 56 ? -2.148 -18.391 -0.75 1 95.56 56 ASP B CA 1
ATOM 1737 C C . ASP B 1 56 ? -2.385 -18.922 -2.16 1 95.56 56 ASP B C 1
ATOM 1739 O O . ASP B 1 56 ? -2.217 -20.125 -2.408 1 95.56 56 ASP B O 1
ATOM 1743 N N . TRP B 1 57 ? -2.756 -18.047 -3.057 1 95.88 57 TRP B N 1
ATOM 1744 C CA . TRP B 1 57 ? -3.006 -18.453 -4.438 1 95.88 57 TRP B CA 1
ATOM 1745 C C . TRP B 1 57 ? -1.741 -19.016 -5.078 1 95.88 57 TRP B C 1
ATOM 1747 O O . TRP B 1 57 ? -1.779 -20.062 -5.719 1 95.88 57 TRP B O 1
ATOM 1757 N N . MET B 1 58 ? -0.666 -18.297 -4.898 1 92.31 58 MET B N 1
ATOM 1758 C CA . MET B 1 58 ? 0.597 -18.719 -5.504 1 92.31 58 MET B CA 1
ATOM 1759 C C . MET B 1 58 ? 1.026 -20.078 -4.98 1 92.31 58 MET B C 1
ATOM 1761 O O . MET B 1 58 ? 1.497 -20.922 -5.746 1 92.31 58 MET B O 1
ATOM 1765 N N . VAL B 1 59 ? 0.889 -20.281 -3.709 1 90.12 59 VAL B N 1
ATOM 1766 C CA . VAL B 1 59 ? 1.24 -21.562 -3.102 1 90.12 59 VAL B CA 1
ATOM 1767 C C . VAL B 1 59 ? 0.326 -22.656 -3.643 1 90.12 59 VAL B C 1
ATOM 1769 O O . VAL B 1 59 ? 0.797 -23.719 -4.043 1 90.12 59 VAL B O 1
ATOM 1772 N N . GLU B 1 60 ? -0.937 -22.391 -3.705 1 89.44 60 GLU B N 1
ATOM 1773 C CA . GLU B 1 60 ? -1.903 -23.359 -4.223 1 89.44 60 GLU B CA 1
ATOM 1774 C C . GLU B 1 60 ? -1.621 -23.688 -5.684 1 89.44 60 GLU B C 1
ATOM 1776 O O . GLU B 1 60 ? -1.823 -24.828 -6.113 1 89.44 60 GLU B O 1
ATOM 1781 N N . ALA B 1 61 ? -1.189 -22.703 -6.387 1 84.12 61 ALA B N 1
ATOM 1782 C CA . ALA B 1 61 ? -0.919 -22.859 -7.812 1 84.12 61 ALA B CA 1
ATOM 1783 C C . ALA B 1 61 ? 0.449 -23.5 -8.047 1 84.12 61 ALA B C 1
ATOM 1785 O O . ALA B 1 61 ? 0.818 -23.797 -9.188 1 84.12 61 ALA B O 1
ATOM 1786 N N . GLY B 1 62 ? 1.246 -23.609 -6.938 1 81.06 62 GLY B N 1
ATOM 1787 C CA . GLY B 1 62 ? 2.553 -24.234 -7.059 1 81.06 62 GLY B CA 1
ATOM 1788 C C . GLY B 1 62 ? 3.643 -23.266 -7.477 1 81.06 62 GLY B C 1
ATOM 1789 O O . GLY B 1 62 ? 4.707 -23.672 -7.941 1 81.06 62 GLY B O 1
ATOM 1790 N N . MET B 1 63 ? 3.242 -21.984 -7.266 1 80.12 63 MET B N 1
ATOM 1791 C CA . MET B 1 63 ? 4.234 -20.969 -7.625 1 80.12 63 MET B CA 1
ATOM 1792 C C . MET B 1 63 ? 5.27 -20.812 -6.52 1 80.12 63 MET B C 1
ATOM 1794 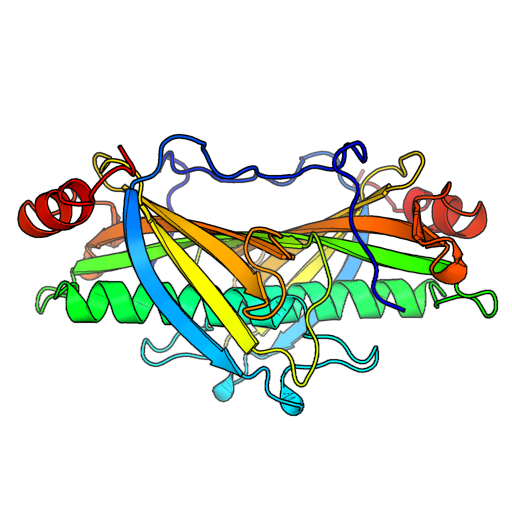O O . MET B 1 63 ? 5 -20.172 -5.496 1 80.12 63 MET B O 1
ATOM 1798 N N . ALA B 1 64 ? 6.168 -21.578 -6.395 1 69.94 64 ALA B N 1
ATOM 1799 C CA . ALA B 1 64 ? 7.285 -21.469 -5.457 1 69.94 64 ALA B CA 1
ATOM 1800 C C . ALA B 1 64 ? 8.57 -21.078 -6.176 1 69.94 64 ALA B C 1
ATOM 1802 O O . ALA B 1 64 ? 8.742 -21.375 -7.359 1 69.94 64 ALA B O 1
ATOM 1803 N N . PRO B 1 65 ? 9.289 -20.156 -5.301 1 64.88 65 PRO B N 1
ATOM 1804 C CA . PRO B 1 65 ? 10.594 -19.906 -5.91 1 64.88 65 PRO B CA 1
ATOM 1805 C C . PRO B 1 65 ? 11.289 -21.203 -6.352 1 64.88 65 PRO B C 1
ATOM 1807 O O . PRO B 1 65 ? 11.156 -22.234 -5.688 1 64.88 65 PRO B O 1
ATOM 1810 N N . THR B 1 66 ? 12 -21.109 -7.496 1 68.56 66 THR B N 1
ATOM 1811 C CA . THR B 1 66 ? 12.672 -22.266 -8.07 1 68.56 66 THR B CA 1
ATOM 1812 C C . THR B 1 66 ? 14.039 -22.469 -7.41 1 68.56 66 THR B C 1
ATOM 1814 O O . THR B 1 66 ? 14.625 -21.531 -6.879 1 68.56 66 THR B O 1
ATOM 1817 N N . PRO B 1 67 ? 14.492 -23.672 -7.422 1 68.12 67 PRO B N 1
ATOM 1818 C CA . PRO B 1 67 ? 15.836 -23.953 -6.914 1 68.12 67 PRO B CA 1
ATOM 1819 C C . PRO B 1 67 ? 16.906 -23.078 -7.57 1 68.12 67 PRO B C 1
ATOM 1821 O O . PRO B 1 67 ? 17.922 -22.781 -6.945 1 68.12 67 PRO B O 1
ATOM 1824 N N . GLY B 1 68 ? 16.797 -22.672 -8.758 1 73.06 68 GLY B N 1
ATOM 1825 C CA . GLY B 1 68 ? 17.781 -21.906 -9.5 1 73.06 68 GLY B CA 1
ATOM 1826 C C . GLY B 1 68 ? 17.812 -20.438 -9.109 1 73.06 68 GLY B C 1
ATOM 1827 O O . GLY B 1 68 ? 18.656 -19.672 -9.586 1 73.06 68 GLY B O 1
ATOM 1828 N N . GLY B 1 69 ? 17 -20.047 -8.188 1 84.62 69 GLY B N 1
AT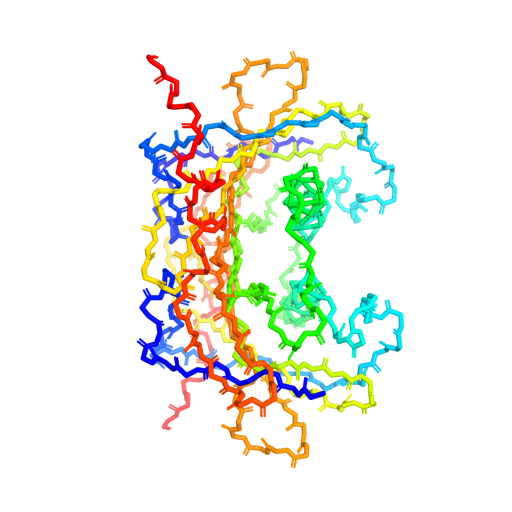OM 1829 C CA . GLY B 1 69 ? 17.047 -18.672 -7.719 1 84.62 69 GLY B CA 1
ATOM 1830 C C . GLY B 1 69 ? 16.156 -17.75 -8.523 1 84.62 69 GLY B C 1
ATOM 1831 O O . GLY B 1 69 ? 16.469 -16.578 -8.703 1 84.62 69 GLY B O 1
ATOM 1832 N N . GLN B 1 70 ? 15.211 -18.375 -9.25 1 90 70 GLN B N 1
ATOM 1833 C CA . GLN B 1 70 ? 14.227 -17.562 -9.953 1 90 70 GLN B CA 1
ATOM 1834 C C . GLN B 1 70 ? 12.891 -17.531 -9.211 1 90 70 GLN B C 1
ATOM 1836 O O . GLN B 1 70 ? 12.516 -18.516 -8.57 1 90 70 GLN B O 1
ATOM 1841 N N . GLY B 1 71 ? 12.25 -16.406 -9.289 1 91.25 71 GLY B N 1
ATOM 1842 C CA . GLY B 1 71 ? 10.961 -16.344 -8.617 1 91.25 71 GLY B CA 1
ATOM 1843 C C . GLY B 1 71 ? 10.273 -15 -8.781 1 91.25 71 GLY B C 1
ATOM 1844 O O . GLY B 1 71 ? 10.766 -14.125 -9.5 1 91.25 71 GLY B O 1
ATOM 1845 N N . PRO B 1 72 ? 9.141 -14.914 -8.227 1 92.06 72 PRO B N 1
ATOM 1846 C CA . PRO B 1 72 ? 8.344 -13.688 -8.32 1 92.06 72 PRO B CA 1
ATOM 1847 C C . PRO B 1 72 ? 8.805 -12.609 -7.348 1 92.06 72 PRO B C 1
ATOM 1849 O O . PRO B 1 72 ? 9.281 -12.922 -6.25 1 92.06 72 PRO B O 1
ATOM 1852 N N . VAL B 1 73 ? 8.711 -11.367 -7.746 1 91.88 73 VAL B N 1
ATOM 1853 C CA . VAL B 1 73 ? 8.938 -10.18 -6.926 1 91.88 73 VAL B CA 1
ATOM 1854 C C . VAL B 1 73 ? 7.801 -9.18 -7.125 1 91.88 73 VAL B C 1
ATOM 1856 O O . VAL B 1 73 ? 7.359 -8.953 -8.25 1 91.88 73 VAL B O 1
ATOM 1859 N N . ILE B 1 74 ? 7.246 -8.688 -6.016 1 95.12 74 ILE B N 1
ATOM 1860 C CA . ILE B 1 74 ? 6.285 -7.59 -6.105 1 95.12 74 ILE B CA 1
ATOM 1861 C C . ILE B 1 74 ? 7.027 -6.277 -6.348 1 95.12 74 ILE B C 1
ATOM 1863 O O . ILE B 1 74 ? 7.93 -5.914 -5.59 1 95.12 74 ILE B O 1
ATOM 1867 N N . VAL B 1 75 ? 6.633 -5.523 -7.375 1 94.31 75 VAL B N 1
ATOM 1868 C CA . VAL B 1 75 ? 7.398 -4.32 -7.688 1 94.31 75 VAL B CA 1
ATOM 1869 C C . VAL B 1 75 ? 6.613 -3.082 -7.27 1 94.31 75 VAL B C 1
ATOM 1871 O O . VAL B 1 75 ? 7.176 -1.987 -7.172 1 94.31 75 VAL B O 1
ATOM 1874 N N . ASN B 1 76 ? 5.34 -3.236 -7.051 1 96.5 76 ASN B N 1
ATOM 1875 C CA . ASN B 1 76 ? 4.5 -2.184 -6.488 1 96.5 76 ASN B CA 1
ATOM 1876 C C . ASN B 1 76 ? 3.23 -2.754 -5.867 1 96.5 76 ASN B C 1
ATOM 1878 O O . ASN B 1 76 ? 2.885 -3.914 -6.102 1 96.5 76 ASN B O 1
ATOM 1882 N N . ALA B 1 77 ? 2.633 -1.961 -5.07 1 97.5 77 ALA B N 1
ATOM 1883 C CA . ALA B 1 77 ? 1.324 -2.273 -4.5 1 97.5 77 ALA B CA 1
ATOM 1884 C C . ALA B 1 77 ? 0.502 -1.006 -4.285 1 97.5 77 ALA B C 1
ATOM 1886 O O . ALA B 1 77 ? 1.06 0.07 -4.055 1 97.5 77 ALA B O 1
ATOM 1887 N N . PHE B 1 78 ? -0.801 -1.142 -4.359 1 97.62 78 PHE B N 1
ATOM 1888 C CA . PHE B 1 78 ? -1.725 -0.041 -4.109 1 97.62 78 PHE B CA 1
ATOM 1889 C C . PHE B 1 78 ? -3.033 -0.555 -3.521 1 97.62 78 PHE B C 1
ATOM 1891 O O . PHE B 1 78 ? -3.354 -1.738 -3.646 1 97.62 78 PHE B O 1
ATOM 1898 N N . CYS B 1 79 ? -3.752 0.323 -2.904 1 98.12 79 CYS B N 1
ATOM 1899 C CA . CYS B 1 79 ? -5.086 0.02 -2.395 1 98.12 79 CYS B CA 1
ATOM 1900 C C . CYS B 1 79 ? -5.938 1.281 -2.314 1 98.12 79 CYS B C 1
ATOM 1902 O O . CYS B 1 79 ? -5.457 2.332 -1.882 1 98.12 79 CYS B O 1
ATOM 1904 N N . ASN B 1 80 ? -7.152 1.18 -2.789 1 97.31 80 ASN B N 1
ATOM 1905 C CA . ASN B 1 80 ? -8.195 2.18 -2.57 1 97.31 80 ASN B CA 1
ATOM 1906 C C . ASN B 1 80 ? -9.094 1.805 -1.397 1 97.31 80 ASN B C 1
ATOM 1908 O O . ASN B 1 80 ? -9.57 0.672 -1.314 1 97.31 80 ASN B O 1
ATOM 1912 N N . PHE B 1 81 ? -9.266 2.775 -0.531 1 97.12 81 PHE B N 1
ATOM 1913 C CA . PHE B 1 81 ? -10.07 2.562 0.662 1 97.12 81 PHE B CA 1
ATOM 1914 C C . PHE B 1 81 ? -11.422 3.252 0.529 1 97.12 81 PHE B C 1
ATOM 1916 O O . PHE B 1 81 ? -11.539 4.453 0.776 1 97.12 81 PHE B O 1
ATOM 1923 N N . HIS B 1 82 ? -12.469 2.467 0.252 1 94.94 82 HIS B N 1
ATOM 1924 C CA . HIS B 1 82 ? -13.789 3.023 -0.04 1 94.94 82 HIS B CA 1
ATOM 1925 C C . HIS B 1 82 ? -14.633 3.145 1.227 1 94.94 82 HIS B C 1
ATOM 1927 O O . HIS B 1 82 ? -15.367 4.117 1.396 1 94.94 82 HIS B O 1
ATOM 1933 N N . GLN B 1 83 ? -14.602 2.117 2.018 1 94.5 83 GLN B N 1
ATOM 1934 C CA . GLN B 1 83 ? -15.258 2.068 3.316 1 94.5 83 GLN B CA 1
ATOM 1935 C C . GLN B 1 83 ? -14.367 1.423 4.367 1 94.5 83 GLN B C 1
ATOM 1937 O O . GLN B 1 83 ? -13.625 0.482 4.07 1 94.5 83 GLN B O 1
ATOM 1942 N N . GLN B 1 84 ? -14.547 1.925 5.598 1 95.19 84 GLN B N 1
ATOM 1943 C CA . GLN B 1 84 ? -13.734 1.401 6.688 1 95.19 84 GLN B CA 1
ATOM 1944 C C . GLN B 1 84 ? -14.219 0.023 7.125 1 95.19 84 GLN B C 1
ATOM 1946 O O . GLN B 1 84 ? -15.422 -0.223 7.188 1 95.19 84 GLN B O 1
ATOM 1951 N N . LEU B 1 85 ? -13.297 -0.903 7.336 1 97.94 85 LEU B N 1
ATOM 1952 C CA . LEU B 1 85 ? -13.57 -2.174 8 1 97.94 85 LEU B CA 1
ATOM 1953 C C . LEU B 1 85 ? -13.258 -2.084 9.492 1 97.94 85 LEU B C 1
ATOM 1955 O O . LEU B 1 85 ? -12.383 -1.319 9.906 1 97.94 85 LEU B O 1
ATOM 1959 N N . ALA B 1 86 ? -13.969 -2.855 10.297 1 98.06 86 ALA B N 1
ATOM 1960 C CA . ALA B 1 86 ? -13.742 -2.854 11.742 1 98.06 86 ALA B CA 1
ATOM 1961 C C . ALA B 1 86 ? -14.203 -4.164 12.367 1 98.06 86 ALA B C 1
ATOM 1963 O O . ALA B 1 86 ? -15.094 -4.832 11.844 1 98.06 86 ALA B O 1
ATOM 1964 N N . TYR B 1 87 ? -13.461 -4.445 13.445 1 98 87 TYR B N 1
ATOM 1965 C CA . TYR B 1 87 ? -13.969 -5.547 14.2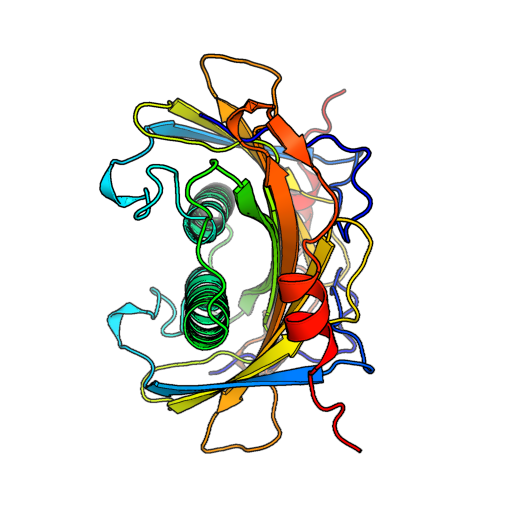5 1 98 87 TYR B CA 1
ATOM 1966 C C . TYR B 1 87 ? -15.43 -5.328 14.617 1 98 87 TYR B C 1
ATOM 1968 O O . TYR B 1 87 ? -15.82 -4.219 15 1 98 87 TYR B O 1
ATOM 1976 N N . PRO B 1 88 ? -16.281 -6.305 14.523 1 98.06 88 PRO B N 1
ATOM 1977 C CA . PRO B 1 88 ? -16.016 -7.715 14.227 1 98.06 88 PRO B CA 1
ATOM 1978 C C . PRO B 1 88 ? -16.406 -8.102 12.805 1 98.06 88 PRO B C 1
ATOM 1980 O O . PRO B 1 88 ? -16.922 -9.203 12.586 1 98.06 88 PRO B O 1
ATOM 1983 N N . ASP B 1 89 ? -16.156 -7.223 11.828 1 98.5 89 ASP B N 1
ATOM 1984 C CA . ASP B 1 89 ? -16.5 -7.527 10.438 1 98.5 89 ASP B CA 1
ATOM 1985 C C . ASP B 1 89 ? -15.875 -8.852 10 1 98.5 89 ASP B C 1
ATOM 1987 O O . ASP B 1 89 ? -14.758 -9.18 10.406 1 98.5 89 ASP B O 1
ATOM 1991 N N . GLU B 1 90 ? -16.609 -9.594 9.227 1 98.88 90 GLU B N 1
ATOM 1992 C CA . GLU B 1 90 ? -16.047 -10.672 8.406 1 98.88 90 GLU B CA 1
ATOM 1993 C C . GLU B 1 90 ? -15.898 -10.234 6.953 1 98.88 90 GLU B C 1
ATOM 1995 O O . GLU B 1 90 ? -16.828 -9.672 6.363 1 98.88 90 GLU B O 1
ATOM 2000 N N . VAL B 1 91 ? -14.711 -10.523 6.383 1 98.94 91 VAL B N 1
ATOM 2001 C CA . VAL B 1 91 ? -14.359 -9.969 5.078 1 98.94 91 VAL B CA 1
ATOM 2002 C C . VAL B 1 91 ? -14.242 -11.094 4.055 1 98.94 91 VAL B C 1
ATOM 2004 O O . VAL B 1 91 ? -13.664 -12.141 4.34 1 98.94 91 VAL B O 1
ATOM 2007 N N . LEU B 1 92 ? -14.859 -10.898 2.938 1 98.94 92 LEU B N 1
ATOM 2008 C CA . LEU B 1 92 ? -14.578 -11.695 1.749 1 98.94 92 LEU B CA 1
ATOM 2009 C C . LEU B 1 92 ? -13.594 -10.977 0.833 1 98.94 92 LEU B C 1
ATOM 2011 O O . LEU B 1 92 ? -13.875 -9.875 0.352 1 98.94 92 LEU B O 1
ATOM 2015 N N . LEU B 1 93 ? -12.43 -11.539 0.648 1 98.94 93 LEU B N 1
ATOM 2016 C CA . LEU B 1 93 ? -11.43 -11.055 -0.299 1 98.94 93 LEU B CA 1
ATOM 2017 C C . LEU B 1 93 ? -11.359 -11.953 -1.527 1 98.94 93 LEU B C 1
ATOM 2019 O O . LEU B 1 93 ? -11.141 -13.156 -1.404 1 98.94 93 LEU B O 1
ATOM 2023 N N . LYS B 1 94 ? -11.602 -11.336 -2.695 1 98.69 94 LYS B N 1
ATOM 2024 C CA . LYS B 1 94 ? -11.445 -12.039 -3.967 1 98.69 94 LYS B CA 1
ATOM 2025 C C . LYS B 1 94 ? -10.195 -11.562 -4.707 1 98.69 94 LYS B C 1
ATOM 2027 O O . LYS B 1 94 ? -9.984 -10.359 -4.859 1 98.69 94 LYS B O 1
ATOM 2032 N N . MET B 1 95 ? -9.445 -12.547 -5.172 1 98.25 95 MET B N 1
ATOM 2033 C CA . MET B 1 95 ? -8.195 -12.266 -5.871 1 98.25 95 MET B CA 1
ATOM 2034 C C . MET B 1 95 ? -8.352 -12.492 -7.371 1 98.25 95 M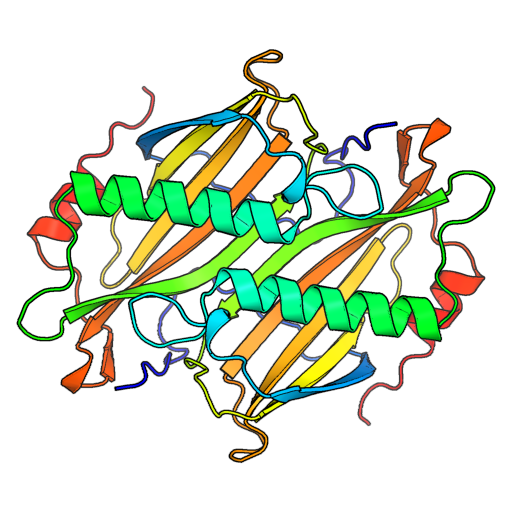ET B C 1
ATOM 2036 O O . MET B 1 95 ? -8.961 -13.477 -7.793 1 98.25 95 MET B O 1
ATOM 2040 N N . TYR B 1 96 ? -7.809 -11.555 -8.117 1 97.56 96 TYR B N 1
ATOM 2041 C CA . TYR B 1 96 ? -7.867 -11.586 -9.578 1 97.56 96 TYR B CA 1
ATOM 2042 C C . TYR B 1 96 ? -6.48 -11.406 -10.188 1 97.56 96 TYR B C 1
ATOM 2044 O O . TYR B 1 96 ? -5.566 -10.906 -9.523 1 97.56 96 TYR B O 1
ATOM 2052 N N . VAL B 1 97 ? -6.383 -11.82 -11.469 1 97.12 97 VAL B N 1
ATOM 2053 C CA . VAL B 1 97 ? -5.121 -11.625 -12.172 1 97.12 97 VAL B CA 1
ATOM 2054 C C . VAL B 1 97 ? -5.391 -11.125 -13.594 1 97.12 97 VAL B C 1
ATOM 2056 O O . VAL B 1 97 ? -6.496 -11.289 -14.109 1 97.12 97 VAL B O 1
ATOM 2059 N N . SER B 1 98 ? -4.379 -10.523 -14.156 1 96.19 98 SER B N 1
ATOM 2060 C CA . SER B 1 98 ? -4.379 -10.133 -15.555 1 96.19 98 SER B CA 1
ATOM 2061 C C . SER B 1 98 ? -4.02 -11.312 -16.453 1 96.19 98 SER B C 1
ATOM 2063 O O . SER B 1 98 ? -3.707 -12.398 -15.977 1 96.19 98 SER B O 1
ATOM 2065 N N . ASP B 1 99 ? -4.125 -10.992 -17.766 1 95.56 99 ASP B N 1
ATOM 2066 C CA . ASP B 1 99 ? -3.355 -11.844 -18.672 1 95.56 99 ASP B CA 1
ATOM 2067 C C . ASP B 1 99 ? -1.857 -11.703 -18.422 1 95.56 99 ASP B C 1
ATOM 2069 O O . ASP B 1 99 ? -1.39 -10.648 -17.984 1 95.56 99 ASP B O 1
ATOM 2073 N N . PRO B 1 100 ? -1.164 -12.852 -18.656 1 95.75 100 PRO B N 1
ATOM 2074 C CA . PRO B 1 100 ? 0.283 -12.758 -18.453 1 95.75 100 PRO B CA 1
ATOM 2075 C C . PRO B 1 100 ? 0.962 -11.844 -19.484 1 95.75 100 PRO B C 1
ATOM 2077 O O . PRO B 1 100 ? 0.636 -11.898 -20.672 1 95.75 100 PRO B O 1
ATOM 2080 N N . GLY B 1 101 ? 1.814 -10.938 -18.969 1 94.81 101 GLY B N 1
ATOM 2081 C CA . GLY B 1 101 ? 2.76 -10.258 -19.844 1 94.81 101 GLY B CA 1
ATOM 2082 C C . GLY B 1 101 ? 3.996 -11.086 -20.141 1 94.81 101 GLY B C 1
ATOM 2083 O O . GLY B 1 101 ? 3.994 -12.305 -19.953 1 94.81 101 GLY B O 1
ATOM 2084 N N . ARG B 1 102 ? 5.035 -10.367 -20.641 1 94.94 102 ARG B N 1
ATOM 2085 C CA . ARG B 1 102 ? 6.273 -11.078 -20.938 1 94.94 102 ARG B CA 1
ATOM 2086 C C . ARG B 1 102 ? 6.996 -11.469 -19.656 1 94.94 102 ARG B C 1
ATOM 2088 O O . ARG B 1 102 ? 7.383 -12.625 -19.469 1 94.94 102 ARG B O 1
ATOM 2095 N N . THR B 1 103 ? 7.18 -10.453 -18.75 1 95.69 103 THR B N 1
ATOM 2096 C CA . THR B 1 103 ? 7.949 -10.703 -17.531 1 95.69 103 THR B CA 1
ATOM 2097 C C . THR B 1 103 ? 7.09 -10.469 -16.297 1 95.69 103 THR B C 1
ATOM 2099 O O . THR B 1 103 ? 7.52 -10.758 -15.172 1 95.69 103 THR B O 1
ATOM 2102 N N . THR B 1 104 ? 5.828 -9.875 -16.531 1 95.38 104 THR B N 1
ATOM 2103 C CA . THR B 1 104 ? 5.027 -9.445 -15.383 1 95.38 104 THR B CA 1
ATOM 2104 C C . THR B 1 104 ? 3.586 -9.93 -15.523 1 95.38 104 THR B C 1
ATOM 2106 O O . THR B 1 104 ? 3.174 -10.367 -16.594 1 95.38 104 THR B O 1
ATOM 2109 N N . PHE B 1 105 ? 2.875 -9.875 -14.484 1 95.5 105 PHE B N 1
ATOM 2110 C CA . PHE B 1 105 ? 1.419 -9.906 -14.445 1 95.5 105 PHE B CA 1
ATOM 2111 C C . PHE B 1 105 ? 0.895 -9.117 -13.25 1 95.5 105 PHE B C 1
ATOM 2113 O O . PHE B 1 105 ? 1.636 -8.852 -12.297 1 95.5 105 PHE B O 1
ATOM 2120 N N . GLU B 1 106 ? -0.381 -8.766 -13.32 1 96.5 106 GLU B N 1
ATOM 2121 C CA . GLU B 1 106 ? -1.031 -8.023 -12.242 1 96.5 106 GLU B CA 1
ATOM 2122 C C . GLU B 1 106 ? -1.843 -8.953 -11.344 1 96.5 106 GLU B C 1
ATOM 2124 O O . GLU B 1 106 ? -2.451 -9.914 -11.82 1 96.5 106 GLU B O 1
ATOM 2129 N N . THR B 1 107 ? -1.808 -8.633 -10.102 1 97.12 107 THR B N 1
ATOM 2130 C CA . THR B 1 107 ? -2.742 -9.211 -9.141 1 97.12 107 THR B CA 1
ATOM 2131 C C . THR B 1 107 ? -3.598 -8.117 -8.5 1 97.12 107 THR B C 1
ATOM 2133 O O . THR B 1 107 ? -3.102 -7.039 -8.188 1 97.12 107 THR B O 1
ATOM 2136 N N . TRP B 1 108 ? -4.895 -8.398 -8.383 1 97.94 108 TRP B N 1
ATOM 2137 C CA . TRP B 1 108 ? -5.824 -7.465 -7.758 1 97.94 108 TRP B CA 1
ATOM 2138 C C . TRP B 1 108 ? -6.703 -8.18 -6.73 1 97.94 108 TRP B C 1
ATOM 2140 O O . TRP B 1 108 ? -6.855 -9.398 -6.777 1 97.94 108 TRP B O 1
ATOM 2150 N N . GLY B 1 109 ? -7.207 -7.438 -5.809 1 98.62 109 GLY B N 1
ATOM 2151 C CA . GLY B 1 109 ? -8.148 -7.945 -4.824 1 98.62 109 GLY B CA 1
ATOM 2152 C C . GLY B 1 109 ? -9.25 -6.961 -4.488 1 98.62 109 GLY B C 1
ATOM 2153 O O . GLY B 1 109 ? -9.023 -5.746 -4.469 1 98.62 109 GLY B O 1
ATOM 2154 N N . THR B 1 110 ? -10.422 -7.465 -4.262 1 98.75 110 THR B N 1
ATOM 2155 C CA . THR B 1 110 ? -11.523 -6.707 -3.688 1 98.75 110 THR B CA 1
ATOM 2156 C C . THR B 1 110 ? -11.891 -7.242 -2.307 1 98.75 110 THR B C 1
ATOM 2158 O O . THR B 1 110 ? -11.766 -8.445 -2.049 1 98.75 110 THR B O 1
ATOM 2161 N N . MET B 1 111 ? -12.281 -6.316 -1.473 1 98.88 111 MET B N 1
ATOM 2162 C CA . MET B 1 111 ? -12.703 -6.68 -0.122 1 98.88 111 MET B CA 1
ATOM 2163 C C . MET B 1 111 ? -14.109 -6.172 0.166 1 98.88 111 MET B C 1
ATOM 2165 O O . MET B 1 111 ? -14.406 -4.996 -0.053 1 98.88 111 MET B O 1
ATOM 2169 N N . GLU B 1 112 ? -14.945 -7.043 0.613 1 98.81 112 GLU B N 1
ATOM 2170 C CA . GLU B 1 112 ? -16.297 -6.695 1.023 1 98.81 112 GLU B CA 1
ATOM 2171 C C . GLU B 1 112 ? -16.672 -7.355 2.352 1 98.81 112 GLU B C 1
ATOM 2173 O O . GLU B 1 112 ? -16.078 -8.367 2.729 1 98.81 112 GLU B O 1
ATOM 2178 N N . ARG B 1 113 ? -17.547 -6.73 3.049 1 98.62 113 ARG B N 1
ATOM 2179 C CA . ARG B 1 113 ? -18.109 -7.402 4.219 1 98.62 113 ARG B CA 1
ATOM 2180 C C . ARG B 1 113 ? -19.016 -8.555 3.803 1 98.62 113 ARG B C 1
ATOM 2182 O O . ARG B 1 113 ? -19.859 -8.406 2.914 1 98.62 113 ARG B O 1
ATOM 2189 N N . VAL B 1 114 ? -18.828 -9.672 4.492 1 98.62 114 VAL B N 1
ATOM 2190 C CA . VAL B 1 114 ? -19.688 -10.812 4.223 1 98.62 114 VAL B CA 1
ATOM 2191 C C . VAL B 1 114 ? -21.156 -10.422 4.469 1 98.62 114 VAL B C 1
ATOM 2193 O O . VAL B 1 114 ? -22.047 -10.891 3.764 1 98.62 114 VAL B O 1
ATOM 2196 N N . SER B 1 115 ? -21.375 -9.531 5.391 1 98.12 115 SER B N 1
ATOM 2197 C CA . SER B 1 115 ? -22.719 -9.109 5.773 1 98.12 115 SER B CA 1
ATOM 2198 C C . SER B 1 115 ? -23.312 -8.141 4.746 1 98.12 115 SER B C 1
ATOM 2200 O O . SER B 1 115 ? -24.516 -7.863 4.77 1 98.12 115 SER B O 1
ATOM 2202 N N . GLU B 1 116 ? -22.578 -7.555 3.838 1 97.62 116 GLU B N 1
ATOM 2203 C CA . GLU B 1 116 ? -23.031 -6.613 2.816 1 97.62 116 GLU B CA 1
ATOM 2204 C C . GLU B 1 116 ? -22.469 -6.98 1.444 1 97.62 116 GLU B C 1
ATOM 2206 O O . GLU B 1 116 ? -21.703 -6.215 0.856 1 97.62 116 GLU B O 1
ATOM 2211 N N . PRO B 1 117 ? -22.953 -8.148 0.93 1 96.81 117 PRO B N 1
ATOM 2212 C CA . PRO B 1 117 ? -22.422 -8.617 -0.35 1 96.81 117 PRO B CA 1
ATOM 2213 C C . PRO B 1 117 ? -22.578 -7.598 -1.472 1 96.81 117 PRO B C 1
ATOM 2215 O O . PRO B 1 117 ? -23.625 -6.949 -1.575 1 96.81 117 PRO B O 1
ATOM 2218 N N . GLY B 1 118 ? -21.516 -7.383 -2.191 1 96.12 118 GLY B N 1
ATOM 2219 C CA . GLY B 1 118 ? -21.562 -6.5 -3.346 1 96.12 118 GLY B CA 1
ATOM 2220 C C . GLY B 1 118 ? -21.047 -5.102 -3.053 1 96.12 118 GLY B C 1
ATOM 2221 O O . GLY B 1 118 ? -20.766 -4.332 -3.973 1 96.12 118 GLY B O 1
ATOM 2222 N N . VAL B 1 119 ? -20.953 -4.742 -1.774 1 96.88 119 VAL B N 1
ATOM 2223 C CA . VAL B 1 119 ? -20.406 -3.441 -1.393 1 96.88 119 VAL B CA 1
ATOM 2224 C C . VAL B 1 119 ? -18.906 -3.551 -1.165 1 96.88 119 VAL B C 1
ATOM 2226 O O . VAL B 1 119 ? -18.469 -4.062 -0.134 1 96.88 119 VAL B O 1
ATOM 2229 N N . ILE B 1 120 ? -18.141 -3.006 -2.133 1 97.75 120 ILE B N 1
ATOM 2230 C CA . ILE B 1 120 ? -16.688 -3.082 -2.047 1 97.75 120 ILE B CA 1
ATOM 2231 C C . ILE B 1 120 ? -16.172 -2.023 -1.075 1 97.75 120 ILE B C 1
ATOM 2233 O O . ILE B 1 120 ? -16.375 -0.826 -1.289 1 97.75 120 ILE B O 1
ATOM 2237 N N . CYS B 1 121 ? -15.516 -2.516 -0.007 1 97.94 121 CYS B N 1
ATOM 2238 C CA . CYS B 1 121 ? -14.938 -1.63 0.998 1 97.94 121 CYS B CA 1
ATOM 2239 C C . CYS B 1 121 ? -13.531 -1.195 0.6 1 97.94 121 CYS B C 1
ATOM 2241 O O . CYS B 1 121 ? -13.078 -0.115 0.983 1 97.94 121 CYS B O 1
ATOM 2243 N N . ALA B 1 122 ? -12.828 -2.033 -0.114 1 98.25 122 ALA B N 1
ATOM 2244 C CA . ALA B 1 122 ? -11.477 -1.729 -0.583 1 98.25 122 ALA B CA 1
ATOM 2245 C C . ALA B 1 122 ? -11.125 -2.553 -1.819 1 98.25 122 ALA B C 1
ATOM 2247 O O . ALA B 1 122 ? -11.633 -3.664 -1.994 1 98.25 122 ALA B O 1
ATOM 2248 N N . ALA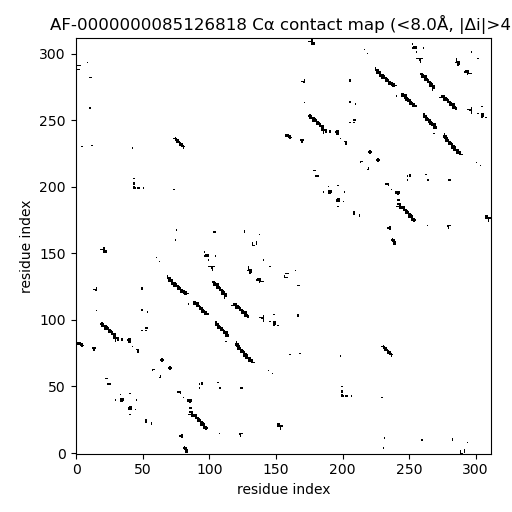 B 1 123 ? -10.336 -1.994 -2.658 1 98.25 123 ALA B N 1
ATOM 2249 C CA . ALA B 1 123 ? -9.812 -2.656 -3.85 1 98.25 123 ALA B CA 1
ATOM 2250 C C . ALA B 1 123 ? -8.375 -2.23 -4.129 1 98.25 123 ALA B C 1
ATOM 2252 O O . ALA B 1 123 ? -8.047 -1.046 -4.043 1 98.25 123 ALA B O 1
ATOM 2253 N N . GLY B 1 124 ? -7.555 -3.172 -4.398 1 97.69 124 GLY B N 1
ATOM 2254 C CA . GLY B 1 124 ? -6.148 -2.885 -4.645 1 97.69 124 GLY B CA 1
ATOM 2255 C C . GLY B 1 124 ? -5.43 -4 -5.379 1 97.69 124 GLY B C 1
ATOM 2256 O O . GLY B 1 124 ? -6.066 -4.82 -6.047 1 97.69 124 GLY B O 1
ATOM 2257 N N . GLY B 1 125 ? -4.074 -3.867 -5.367 1 97.06 125 GLY B N 1
ATOM 2258 C CA . GLY B 1 125 ? -3.295 -4.863 -6.09 1 97.06 125 GLY B CA 1
ATOM 2259 C C . GLY B 1 125 ? -1.819 -4.52 -6.168 1 97.06 125 GLY B C 1
ATOM 2260 O O . GLY B 1 125 ? -1.301 -3.785 -5.324 1 97.06 125 GLY B O 1
ATOM 2261 N N . GLY B 1 126 ? -1.211 -5.195 -7.082 1 96.94 126 GLY B N 1
ATOM 2262 C CA . GLY B 1 126 ? 0.208 -5.012 -7.344 1 96.94 126 GLY B CA 1
ATOM 2263 C C . GLY B 1 126 ? 0.688 -5.758 -8.578 1 96.94 126 GLY B C 1
ATOM 2264 O O . GLY B 1 126 ? -0.033 -6.594 -9.125 1 96.94 126 GLY B O 1
ATOM 2265 N N . THR B 1 127 ? 1.864 -5.379 -8.938 1 96.62 127 THR B N 1
ATOM 2266 C CA . THR B 1 127 ? 2.514 -5.996 -10.094 1 96.62 127 THR B CA 1
ATOM 2267 C C . THR B 1 127 ? 3.549 -7.023 -9.641 1 96.62 127 THR B C 1
ATOM 2269 O O . THR B 1 127 ? 4.371 -6.742 -8.766 1 96.62 127 THR B O 1
ATOM 2272 N N . VAL B 1 128 ? 3.48 -8.188 -10.242 1 95.25 128 VAL B N 1
ATOM 2273 C CA . VAL B 1 128 ? 4.469 -9.234 -10.008 1 95.25 128 VAL B CA 1
ATOM 2274 C C . VAL B 1 128 ? 5.422 -9.32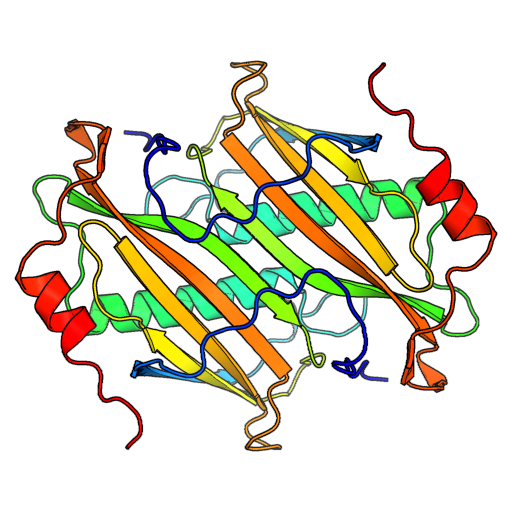 -11.203 1 95.25 128 VAL B C 1
ATOM 2276 O O . VAL B 1 128 ? 4.984 -9.336 -12.352 1 95.25 128 VAL B O 1
ATOM 2279 N N . ILE B 1 129 ? 6.676 -9.367 -10.93 1 94.25 129 ILE B N 1
ATOM 2280 C CA . ILE B 1 129 ? 7.6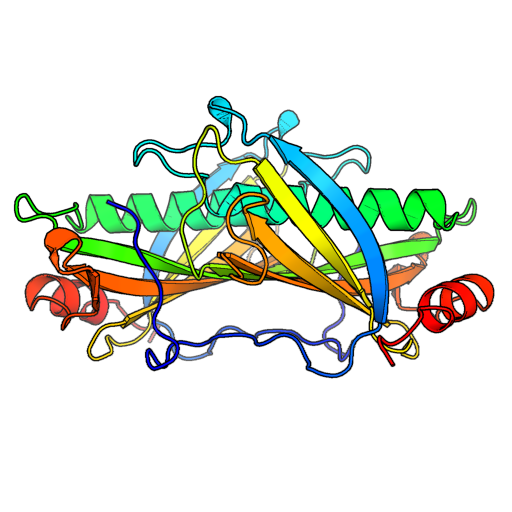91 -9.547 -11.961 1 94.25 129 ILE B CA 1
ATOM 2281 C C . ILE B 1 129 ? 8.484 -10.82 -11.688 1 94.25 129 ILE B C 1
ATOM 2283 O O . ILE B 1 129 ? 8.719 -11.18 -10.531 1 94.25 129 ILE B O 1
ATOM 2287 N N . TRP B 1 130 ? 8.781 -11.531 -12.695 1 93.75 130 TRP B N 1
ATOM 2288 C CA . TRP B 1 130 ? 9.625 -12.711 -12.562 1 93.75 130 TRP B CA 1
ATOM 2289 C C . TRP B 1 130 ? 11.102 -12.359 -12.75 1 93.75 130 TRP B C 1
ATOM 2291 O O . TRP B 1 130 ? 11.469 -11.688 -13.711 1 93.75 130 TRP B O 1
ATOM 2301 N N . VAL B 1 131 ? 11.898 -12.859 -11.797 1 92.06 131 VAL B N 1
ATOM 2302 C CA . VAL B 1 131 ? 13.273 -12.375 -11.773 1 92.06 131 VAL B CA 1
ATOM 2303 C C . VAL B 1 131 ? 14.234 -13.547 -11.656 1 92.06 131 VAL B C 1
ATOM 2305 O O . VAL B 1 131 ? 13.898 -14.586 -11.07 1 92.06 131 VAL B O 1
ATOM 2308 N N . ASP B 1 132 ? 15.383 -13.406 -12.344 1 91.31 132 ASP B N 1
ATOM 2309 C CA . ASP B 1 132 ? 16.578 -14.195 -12.078 1 91.31 132 ASP B CA 1
ATOM 2310 C C . ASP B 1 132 ? 17.453 -13.523 -11.023 1 91.31 132 ASP B C 1
ATOM 2312 O O . ASP B 1 132 ? 18.203 -12.586 -11.328 1 91.31 132 ASP B O 1
ATOM 2316 N N . PHE B 1 133 ? 17.406 -14 -9.773 1 86.88 133 PHE B N 1
ATOM 2317 C CA . PHE B 1 133 ? 18.031 -13.305 -8.664 1 86.88 133 PHE B CA 1
ATOM 2318 C C . PHE B 1 133 ? 19.547 -13.289 -8.82 1 86.88 133 PHE B C 1
ATOM 2320 O O . PHE B 1 133 ? 20.188 -12.242 -8.664 1 86.88 133 PHE B O 1
ATOM 2327 N N . PRO B 1 134 ? 20.156 -14.477 -9.164 1 86.88 134 PRO B N 1
ATOM 2328 C CA . PRO B 1 134 ? 21.609 -14.453 -9.359 1 86.88 134 PRO B CA 1
ATOM 2329 C C . PRO B 1 134 ? 22.047 -13.43 -10.406 1 86.88 134 PRO B C 1
ATOM 2331 O O . PRO B 1 134 ? 23.078 -12.773 -10.234 1 86.88 134 PRO B O 1
ATOM 2334 N N . ARG B 1 135 ? 21.266 -13.266 -11.445 1 88.94 135 ARG B N 1
ATOM 2335 C CA . ARG B 1 135 ? 21.625 -12.344 -12.523 1 88.94 135 ARG B CA 1
ATOM 2336 C C . ARG B 1 135 ? 21.031 -10.961 -12.266 1 88.94 135 ARG B C 1
ATOM 2338 O O . ARG B 1 135 ? 21.344 -10.008 -12.984 1 88.94 135 ARG B O 1
ATOM 2345 N N . GLN B 1 136 ? 20.172 -10.867 -11.344 1 85.44 136 GLN B N 1
ATOM 2346 C CA . GLN B 1 136 ? 19.531 -9.617 -10.969 1 85.44 136 GLN B CA 1
ATOM 2347 C C . GLN B 1 136 ? 18.828 -8.977 -12.164 1 85.44 136 GLN B C 1
ATOM 2349 O O . GLN B 1 136 ? 19.016 -7.789 -12.438 1 85.44 136 GLN B O 1
ATOM 2354 N N . LYS B 1 137 ? 18.078 -9.836 -12.883 1 91 137 LYS B N 1
ATOM 2355 C CA . LYS B 1 137 ? 17.375 -9.344 -14.062 1 91 137 LYS B CA 1
ATOM 2356 C C . LYS B 1 137 ? 15.969 -9.945 -14.148 1 91 137 LYS B C 1
ATOM 2358 O O . LYS B 1 137 ? 15.75 -11.086 -13.75 1 91 137 LYS B O 1
ATOM 2363 N N . ALA B 1 138 ? 15.086 -9.07 -14.719 1 92.75 138 ALA B N 1
ATOM 2364 C CA . ALA B 1 138 ? 13.766 -9.602 -15.078 1 92.75 138 ALA B CA 1
ATOM 2365 C C . ALA B 1 138 ? 13.875 -10.594 -16.234 1 92.75 138 ALA B C 1
ATOM 2367 O O . ALA B 1 138 ? 14.617 -10.367 -17.188 1 92.75 138 ALA B O 1
ATOM 2368 N N . ILE B 1 139 ? 13.164 -11.688 -16.109 1 94.06 139 ILE B N 1
ATOM 2369 C CA . ILE B 1 139 ? 13.164 -12.672 -17.188 1 94.06 139 ILE B CA 1
ATOM 2370 C C . ILE B 1 139 ? 11.727 -13 -17.578 1 94.06 139 ILE B C 1
ATOM 2372 O O . ILE B 1 139 ? 10.789 -12.68 -16.859 1 94.06 139 ILE B O 1
ATOM 2376 N N . GLU B 1 140 ? 11.656 -13.688 -18.703 1 95.56 140 GLU B N 1
ATOM 2377 C CA . GLU B 1 140 ? 10.344 -14.109 -19.188 1 95.56 140 GLU B CA 1
ATOM 2378 C C . GLU B 1 140 ? 9.664 -15.039 -18.188 1 95.56 140 GLU B C 1
ATOM 2380 O O . GLU B 1 140 ? 10.32 -15.883 -17.562 1 95.56 140 GLU B O 1
ATOM 2385 N N . LEU B 1 141 ? 8.312 -14.82 -18.125 1 94.44 141 LEU B N 1
ATOM 2386 C CA . LEU B 1 141 ? 7.566 -15.766 -17.297 1 94.44 141 LEU B CA 1
ATOM 2387 C C . LEU B 1 141 ? 7.789 -17.188 -17.781 1 94.44 141 LEU B C 1
ATOM 2389 O O . LEU B 1 141 ? 7.668 -17.484 -18.969 1 94.44 141 LEU B O 1
ATOM 2393 N N . PRO B 1 142 ? 8.133 -18.109 -16.828 1 92.81 142 PRO B N 1
ATOM 2394 C CA . PRO B 1 142 ? 8.156 -19.516 -17.234 1 92.81 142 PRO B CA 1
ATOM 2395 C C . PRO B 1 142 ? 6.805 -20 -17.766 1 92.81 142 PRO B C 1
ATOM 2397 O O . PRO B 1 142 ? 5.762 -19.484 -17.344 1 92.81 142 PRO B O 1
ATOM 2400 N N . ASP B 1 143 ? 6.84 -20.984 -18.625 1 92.31 143 ASP B N 1
ATOM 2401 C CA . ASP B 1 143 ? 5.625 -21.484 -19.281 1 92.31 143 ASP B CA 1
ATOM 2402 C C . ASP B 1 143 ? 4.582 -21.891 -18.25 1 92.31 143 ASP B C 1
ATOM 2404 O O . ASP B 1 143 ? 3.391 -21.625 -18.422 1 92.31 143 ASP B O 1
ATOM 2408 N N . TRP B 1 144 ? 5.055 -22.531 -17.234 1 89.81 144 TRP B N 1
ATOM 2409 C CA . TRP B 1 144 ? 4.113 -23.031 -16.234 1 89.81 144 TRP B CA 1
ATOM 2410 C C . TRP B 1 144 ? 3.447 -21.859 -15.5 1 89.81 144 TRP B C 1
ATOM 2412 O O . TRP B 1 144 ? 2.268 -21.938 -15.148 1 89.81 144 TRP B O 1
ATOM 2422 N N . VAL B 1 145 ? 4.145 -20.766 -15.242 1 92.06 145 VAL B N 1
ATOM 2423 C CA . VAL B 1 145 ? 3.57 -19.578 -14.617 1 92.06 145 VAL B CA 1
ATOM 2424 C C . VAL B 1 145 ? 2.574 -18.922 -15.57 1 92.06 145 VAL B C 1
ATOM 2426 O O . VAL B 1 145 ? 1.484 -18.516 -15.164 1 92.06 145 VAL B O 1
ATOM 2429 N N . ARG B 1 146 ? 2.982 -18.844 -16.797 1 93.44 146 ARG B N 1
ATOM 2430 C CA . ARG B 1 146 ? 2.098 -18.281 -17.828 1 93.44 146 ARG B CA 1
ATOM 2431 C C . ARG B 1 146 ? 0.776 -19.031 -17.875 1 93.44 146 ARG B C 1
ATOM 2433 O O . ARG B 1 146 ? -0.293 -18.422 -17.953 1 93.44 146 ARG B O 1
ATOM 2440 N N . GLU B 1 147 ? 0.883 -20.312 -17.859 1 91.06 147 GLU B N 1
ATOM 2441 C CA . GLU B 1 147 ? -0.306 -21.156 -17.891 1 91.06 147 GLU B CA 1
ATOM 2442 C C . GLU B 1 147 ? -1.18 -20.938 -16.656 1 91.06 147 GLU B C 1
ATOM 2444 O O . GLU B 1 147 ? -2.404 -20.859 -16.766 1 91.06 147 GLU B O 1
ATOM 2449 N N . MET B 1 148 ? -0.524 -20.844 -15.57 1 89.81 148 MET B N 1
ATOM 2450 C CA . MET B 1 148 ? -1.248 -20.656 -14.32 1 89.81 148 MET B CA 1
ATOM 2451 C C . MET B 1 148 ? -1.98 -19.312 -14.312 1 89.81 148 MET B C 1
ATOM 2453 O O . MET B 1 148 ? -3.152 -19.25 -13.938 1 89.81 148 MET B O 1
ATOM 2457 N N . VAL B 1 149 ? -1.322 -18.297 -14.68 1 92.88 149 VAL B N 1
ATOM 2458 C CA . VAL B 1 149 ? -1.902 -16.953 -14.703 1 92.88 149 VAL B CA 1
ATOM 2459 C C . VAL B 1 149 ? -2.982 -16.875 -15.781 1 92.88 149 VAL B C 1
ATOM 2461 O O . VAL B 1 149 ? -4.012 -16.219 -15.594 1 92.88 149 VAL B O 1
ATOM 2464 N N . GLY B 1 150 ? -2.709 -17.562 -16.844 1 89.38 150 GLY B N 1
ATOM 2465 C CA . GLY B 1 150 ? -3.625 -17.547 -17.969 1 89.38 150 GLY B CA 1
ATOM 2466 C C . GLY B 1 150 ? -4.871 -18.375 -17.734 1 89.38 150 GLY B C 1
ATOM 2467 O O . GLY B 1 150 ? -5.879 -18.219 -18.438 1 89.38 150 GLY B O 1
ATOM 2468 N N . ALA B 1 151 ? -4.832 -19.328 -16.906 1 78 151 ALA B N 1
ATOM 2469 C CA . ALA B 1 151 ? -5.906 -20.281 -16.688 1 78 151 ALA B CA 1
ATOM 2470 C C . ALA B 1 151 ? -7.035 -19.672 -15.867 1 78 151 ALA B C 1
ATOM 2472 O O . ALA B 1 151 ? -8.102 -20.266 -15.727 1 78 151 ALA B O 1
ATOM 2473 N N . GLY B 1 152 ? -6.867 -18.5 -15.422 1 68.56 152 GLY B N 1
ATOM 2474 C CA . GLY B 1 152 ? -7.926 -17.891 -14.625 1 68.56 152 GLY B CA 1
ATOM 2475 C C . GLY B 1 152 ? -9.227 -17.734 -15.391 1 68.56 152 GLY B C 1
ATOM 2476 O O . GLY B 1 152 ? -9.227 -17.688 -16.625 1 68.56 152 GLY B O 1
ATOM 2477 N N . THR B 1 153 ? -10.344 -18.141 -14.734 1 66.06 153 THR B N 1
ATOM 2478 C CA . THR B 1 153 ? -11.672 -18.047 -15.328 1 66.06 153 THR B CA 1
ATOM 2479 C C . THR B 1 153 ? -12.203 -16.609 -15.266 1 66.06 153 THR B C 1
ATOM 2481 O O . THR B 1 153 ? -12.094 -15.953 -14.234 1 66.06 153 THR B O 1
ATOM 2484 N N . SER B 1 154 ? -12.328 -15.938 -16.453 1 58 154 SER B N 1
ATOM 2485 C CA . SER B 1 154 ? -13.023 -14.656 -16.469 1 58 154 SER B CA 1
ATOM 2486 C C . SER B 1 154 ? -14.469 -14.797 -16.016 1 58 154 SER B C 1
ATOM 2488 O O . SER B 1 154 ? -15.125 -15.789 -16.344 1 58 154 SER B O 1
ATOM 2490 N N . PRO B 1 155 ? -14.898 -14.109 -15.047 1 47.88 155 PRO B N 1
ATOM 2491 C CA . PRO B 1 155 ? -16.344 -14.25 -14.875 1 47.88 155 PRO B CA 1
ATOM 2492 C C . PRO B 1 155 ? -17.109 -14.07 -16.188 1 47.88 155 PRO B C 1
ATOM 2494 O O . PRO B 1 155 ? -16.766 -13.203 -17 1 47.88 155 PRO B O 1
ATOM 2497 N N . GLY B 1 156 ? -17.594 -15.141 -16.844 1 38.28 156 GLY B N 1
ATOM 2498 C CA . GLY B 1 156 ? -18.516 -14.977 -17.953 1 38.28 156 GLY B CA 1
ATOM 2499 C C . GLY B 1 156 ? -19.547 -13.891 -17.719 1 38.28 156 GLY B C 1
ATOM 2500 O O . GLY B 1 156 ? -19.828 -13.531 -16.562 1 38.28 156 GLY B O 1
#

Nearest PDB structures (foldseek):
  3qy3-assembly1_A  TM=9.058E-01  e=2.803E-12  Pseudomonas aeruginosa
  2fuj-assembly1_A  TM=8.764E-01  e=1.229E-08  Xanthomonas campestris pv. campestris
  5vpj-assembly1_B  TM=8.962E-01  e=6.956E-08  Actinomadura verrucosospora
  2nuj-assembly1_A  TM=8.769E-01  e=1.903E-07  Jannaschia
  2oiw-assembly1_C  TM=8.621E-01  e=1.609E-07  Geobacillus stearothermophilus

Foldseek 3Di:
DKDAADPVPPDPDDDDDPWWFWQWKDKDFDDQVCQDPVQFRDPVVVVVVQVVGVVVRCVVLVQDQDPQQKHKDWPDKDKDFRITHHPGFMKMKIKTKDQDDFFKIKIKIFIDTPVDPPDTRMIMTTMMGMARVVVGGTGGDPPSVNCSNRVGHTPD/DKDAADPPPPDPDDDDDPWWFWQWKDKDFDDQVCDDPVQFRDPVVVVVVQVVGVVVRCVVLVQDADPQQKHKDWPDKDKDFRITHHPGFMKMKIKTKDQDDFFKIKIKIFIDTPVDPPDTRMIMTTMMGMDRVVVGGTGGDDPSVNCSNRVGHTPD

Organism: Delftia acidovorans (strain DSM 14801 / SPH-1) (NCBI:txid398578)

Sequence (312 aa):
MRWRYNKETAGMRIEIPEYKKWVHEMRFKVRWGDMDAMGHVNNAMYFRYLETARIDWMVEAGMAPTPGGQGPVIVNAFCNFHQQLAYPDEVLLKMYVSDPGRTTFETWGTMERVSEPGVICAAGGGTVIWVDFPRQKAIELPDWVREMVGAGTSPGMRWRYNKETAGMRIEIPEYKKWVHEMRFKVRWGDMDAMGHVNNAMYFRYLETARIDWMVEAGMAPTPGGQGPVIVNAFCNFHQQLAYPDEVLLKMYVSDPGRTTFETWGTMERVSEPGVICAAGGGTVIWVDFPRQKAIELPDWVREMVGAGTSPG

InterPro domains:
  IPR029069 HotDog domain superfamily [SSF54637] (20-149)
  IPR050563 4-hydroxybenzoyl-CoA thioesterase [PTHR31793] (23-149)

pLDDT: mean 89.56, std 14.05, range [38.28, 98.94]

Radius of gyration: 19.44 Å; Cα contacts (8 Å, |Δi|>4): 678; chains: 2; bounding box: 48×52×39 Å